Protein AF-A0A4Q6C0I8-F1 (afdb_monomer)

Sequence (272 aa):
MRGVLLCLALFFASPLFANSKSLFINGVYAATYGDISWDKGDWRGNNFSAVRLKAGIQLIRVDFVSLTLGYQKVGFYTGLHKWSGDNSINFDYRGPVLELHLFPDALFGFSFAGSTGTGYSFLKTESQFKYTPCTGCVADAERSELKVGEFSANITAKIAPGLQIVAGAGTRSVKGKPLYGVRNGLDYSFVPGDAQDWKDSETFEQKMEKIHMQKYLALFLVDMQQWFEYRRTGYPKLPKPEDYSVLNGLKNGGEMPARLYYPVYVQSSNPK

pLDDT: mean 77.03, std 15.02, range [32.31, 94.56]

Nearest PDB structures (foldseek):
  2wvp-assembly1_A  TM=2.836E-01  e=1.203E-02  Escherichia coli K-12
  6v81-assembly1_A  TM=3.990E-01  e=5.559E-01  Escherichia coli BW25113
  6eus-assembly2_F  TM=2.453E-01  e=1.151E-01  Acinetobacter baumannii
  6z8i-assembly1_B  TM=2.889E-01  e=7.228E-01  Bacteroides thetaiotaomicron VPI-5482
  2iwv-assembly2_B  TM=1.834E-01  e=4.713E-02  Escherichia coli K-12

Mean predicted aligned error: 14.5 Å

Secondary structure (DSSP, 8-state):
-EEEEEEEEEEE--GGG--S-B--SS---PPEEEEEEEEEEEETTEEEEEEEEEEEEEEEEETTEEEEEEEEEE--TT--EEEES-TTEEEEEEEEEEEEEESTTSSEEEEEEEEEEEEEEEE--GGG-S--PPTT-EEEEEEEEEEEEEEEEEEEEEEETTEEEEEEEEEEEEEEEEEEEEEETTEEEEEETTS----TTS-HHHHHHHHHHHHHHHTTTSTTHHHHHHHHH--S----TTT-TT-TT-TTTSPPP-SPPPPHHHHHH---

Solvent-accessible surface area (backbone atoms only — not comparable to full-atom values): 14894 Å² total; per-residue (Å²): 104,83,32,70,29,45,38,46,31,48,36,58,39,74,71,87,59,78,69,85,72,37,68,85,79,92,67,100,68,57,45,65,42,40,38,47,30,44,34,39,40,64,58,97,90,31,44,40,29,27,48,31,45,35,45,31,39,42,56,37,38,55,87,53,38,33,37,32,46,31,39,36,40,35,34,43,77,85,58,58,58,66,88,51,80,77,98,51,70,29,45,32,35,34,33,49,33,43,33,43,32,37,30,74,79,48,65,63,22,41,34,42,38,43,35,46,29,47,32,42,37,40,34,58,55,61,95,71,53,90,62,83,61,56,95,82,38,45,55,59,35,38,45,24,50,33,44,38,40,36,39,36,45,34,42,34,40,58,80,50,96,40,37,35,42,35,43,32,43,28,45,38,38,62,47,66,58,48,26,31,35,36,33,47,86,90,48,74,46,77,41,51,60,78,52,86,70,89,56,92,89,53,53,70,68,58,51,48,39,51,54,31,41,54,50,42,62,72,31,62,93,41,83,63,54,44,58,52,48,28,74,75,68,62,30,41,85,71,89,39,36,90,79,36,86,84,45,77,79,45,84,75,82,53,56,78,85,89,73,83,81,77,60,68,64,51,53,71,77,56,75,125

Foldseek 3Di:
DKKKKWKKKKWFFDLPQPDDWADDDPDPSWGKTWIWMWMWIDDPNWIKIKIKIKIWTWRGDDQFKTKIKIKMKIFDQPGIDTPDDDDFKGWIKMWIKIKMKGRPPDQKIKMKIKTKIKIKIKGQDQVPDPADDDDQKGFGMKIKIKIKIKMKMWMWGDDDNRIIIIIIMIIMDIDIWIWTFMDRPPDTDTHTSVLPDDDPPDDPVSNVQNVLVVVLVVCVVVPCVNVVSCLVPVHDVDDWCVNPVVRPPPPPVGDDDNDDDDPPVCCVVPVD

Radius of gyration: 28.55 Å; Cα contacts (8 Å, |Δi|>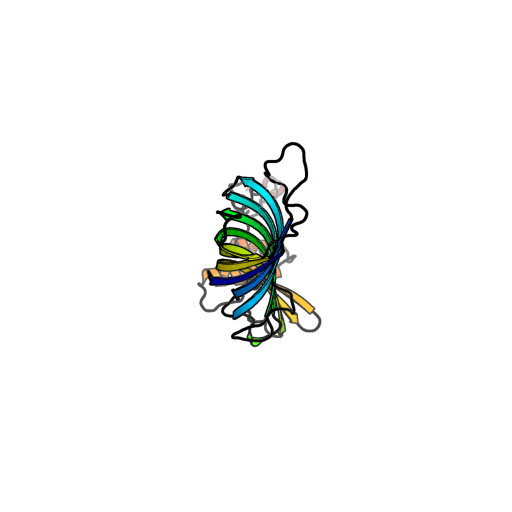4): 568; chains: 1; bounding box: 63×49×88 Å

Structure (mmCIF, N/CA/C/O backbone):
data_AF-A0A4Q6C0I8-F1
#
_entry.id   AF-A0A4Q6C0I8-F1
#
loop_
_atom_site.group_PDB
_atom_site.id
_atom_site.type_symbol
_atom_site.label_atom_id
_atom_site.label_alt_id
_atom_site.label_comp_id
_atom_site.label_asym_id
_atom_site.label_entity_id
_atom_site.label_seq_id
_atom_site.pdbx_PDB_ins_code
_atom_site.Cartn_x
_atom_site.Cartn_y
_atom_site.Cartn_z
_atom_site.occupancy
_atom_site.B_iso_or_equiv
_atom_site.auth_seq_id
_atom_site.auth_comp_id
_atom_site.auth_asym_id
_atom_site.auth_atom_id
_atom_site.pdbx_PDB_model_num
ATOM 1 N N . MET A 1 1 ? 8.471 -5.577 2.623 1.00 42.81 1 MET A N 1
ATOM 2 C CA . MET A 1 1 ? 9.659 -6.431 2.395 1.00 42.81 1 MET A CA 1
ATOM 3 C C . MET A 1 1 ? 10.467 -5.816 1.258 1.00 42.81 1 MET A C 1
ATOM 5 O O . MET A 1 1 ? 9.848 -5.268 0.354 1.00 42.81 1 MET A O 1
ATOM 9 N N . ARG A 1 2 ? 11.805 -5.807 1.344 1.00 43.94 2 ARG A N 1
ATOM 10 C CA . ARG A 1 2 ? 12.698 -5.349 0.263 1.00 43.94 2 ARG A CA 1
ATOM 11 C C . ARG A 1 2 ? 13.063 -6.572 -0.581 1.00 43.94 2 ARG A C 1
ATOM 13 O O . ARG A 1 2 ? 13.655 -7.496 -0.038 1.00 43.94 2 ARG A O 1
ATOM 20 N N . GLY A 1 3 ? 12.666 -6.593 -1.851 1.00 53.06 3 GLY A N 1
ATOM 21 C CA . GLY A 1 3 ? 12.989 -7.671 -2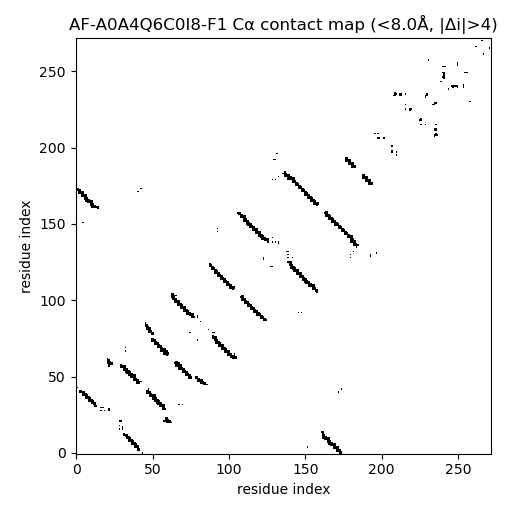.792 1.00 53.06 3 GLY A CA 1
ATOM 22 C C . GLY A 1 3 ? 13.969 -7.204 -3.867 1.00 53.06 3 GLY A C 1
ATOM 23 O O . GLY A 1 3 ? 13.968 -6.020 -4.221 1.00 53.06 3 GLY A O 1
ATOM 24 N N . VAL A 1 4 ? 14.791 -8.127 -4.371 1.00 50.03 4 VAL A N 1
ATOM 25 C CA . VAL A 1 4 ? 15.676 -7.892 -5.523 1.00 50.03 4 VAL A CA 1
ATOM 26 C C . VAL A 1 4 ? 14.845 -7.980 -6.800 1.00 50.03 4 VAL A C 1
ATOM 28 O O . VAL A 1 4 ? 14.128 -8.956 -7.013 1.00 50.03 4 VAL A O 1
ATOM 31 N N . LEU A 1 5 ? 14.933 -6.945 -7.628 1.00 51.50 5 LEU A N 1
ATOM 32 C CA . LEU A 1 5 ? 14.316 -6.874 -8.943 1.00 51.50 5 LEU A CA 1
ATOM 33 C C . LEU A 1 5 ? 15.363 -7.217 -10.002 1.00 51.50 5 LEU A C 1
ATOM 35 O O . LEU A 1 5 ? 16.429 -6.606 -9.996 1.00 51.50 5 LEU A O 1
ATOM 39 N N . LEU A 1 6 ? 15.048 -8.128 -10.920 1.00 55.16 6 LEU A N 1
ATOM 40 C CA . LEU A 1 6 ? 15.829 -8.334 -12.143 1.00 55.16 6 LEU A CA 1
ATOM 41 C C . LEU A 1 6 ? 14.999 -7.839 -13.331 1.00 55.16 6 LEU A C 1
ATOM 43 O O . LEU A 1 6 ? 13.833 -8.224 -13.435 1.00 55.16 6 LEU A O 1
ATOM 47 N N . CYS A 1 7 ? 15.574 -6.997 -14.187 1.00 50.22 7 CYS A N 1
ATOM 48 C CA . CYS A 1 7 ? 14.902 -6.387 -15.335 1.00 50.22 7 CYS A CA 1
ATOM 49 C C . CYS A 1 7 ? 15.690 -6.664 -16.622 1.00 50.22 7 CYS A C 1
ATOM 51 O O . CYS A 1 7 ? 16.906 -6.459 -16.665 1.00 50.22 7 CYS A O 1
ATOM 53 N N . LEU A 1 8 ? 14.986 -7.110 -17.663 1.00 58.38 8 LEU A N 1
ATOM 54 C CA . LEU A 1 8 ? 15.481 -7.176 -19.037 1.00 58.38 8 LEU A CA 1
ATOM 55 C C . LEU A 1 8 ? 14.515 -6.390 -19.932 1.00 58.38 8 LEU A C 1
ATOM 57 O O . LEU A 1 8 ? 13.327 -6.704 -19.967 1.00 58.38 8 LEU A O 1
ATOM 61 N N . ALA A 1 9 ? 15.001 -5.378 -20.649 1.00 59.97 9 ALA A N 1
ATOM 62 C CA . ALA A 1 9 ? 14.178 -4.477 -21.450 1.00 59.97 9 ALA A CA 1
ATOM 63 C C . ALA A 1 9 ? 14.678 -4.314 -22.885 1.00 59.97 9 ALA A C 1
ATOM 65 O O . ALA A 1 9 ? 15.880 -4.345 -23.158 1.00 59.97 9 ALA A O 1
ATOM 66 N N . LEU A 1 10 ? 13.726 -4.075 -23.786 1.00 52.53 10 LEU A N 1
ATOM 67 C CA . LEU A 1 10 ? 13.957 -3.646 -25.159 1.00 52.53 10 LEU A CA 1
ATOM 68 C C . LEU A 1 10 ? 13.509 -2.190 -25.307 1.00 52.53 10 LEU A C 1
ATOM 70 O O . LEU A 1 10 ? 12.374 -1.840 -24.973 1.00 52.53 10 LEU A O 1
ATOM 74 N N . PHE A 1 11 ? 14.408 -1.356 -25.826 1.00 51.31 11 PHE A N 1
ATOM 75 C CA . PHE A 1 11 ? 14.159 0.056 -26.095 1.00 51.31 11 PHE A CA 1
ATOM 76 C C . PHE A 1 11 ? 13.961 0.310 -27.579 1.00 51.31 11 PHE A C 1
ATOM 78 O O . PHE A 1 11 ? 14.792 -0.084 -28.402 1.00 51.31 11 PHE A O 1
ATOM 85 N N . PHE A 1 12 ? 12.908 1.065 -27.885 1.00 48.72 12 PHE A N 1
ATOM 86 C CA . PHE A 1 12 ? 12.669 1.626 -29.205 1.00 48.72 12 PHE A CA 1
ATOM 87 C C . PHE A 1 12 ? 12.755 3.146 -29.097 1.00 48.72 12 PHE A C 1
ATOM 89 O O . PHE A 1 12 ? 11.859 3.793 -28.560 1.00 48.72 12 PHE A O 1
ATOM 96 N N . ALA A 1 13 ? 13.837 3.725 -29.609 1.00 47.91 13 ALA A N 1
ATOM 97 C CA . ALA A 1 13 ? 13.915 5.164 -29.821 1.00 47.91 13 ALA A CA 1
ATOM 98 C C . ALA A 1 13 ? 13.644 5.422 -31.303 1.00 47.91 13 ALA A C 1
ATOM 100 O O . ALA A 1 13 ? 14.382 4.922 -32.150 1.00 47.91 13 ALA A O 1
ATOM 101 N N . SER A 1 14 ? 12.602 6.186 -31.642 1.00 38.62 14 SER A N 1
ATOM 102 C CA . SER A 1 14 ? 12.393 6.611 -33.028 1.00 38.62 14 SER A CA 1
ATOM 103 C C . SER A 1 14 ? 13.575 7.496 -33.451 1.00 38.62 14 SER A C 1
ATOM 105 O O . SER A 1 14 ? 13.727 8.586 -32.893 1.00 38.62 14 SER A O 1
ATOM 107 N N . PRO A 1 15 ? 14.409 7.084 -34.424 1.00 40.28 15 PRO A N 1
ATOM 108 C CA . PRO A 1 15 ? 15.603 7.841 -34.801 1.00 40.28 15 PRO A CA 1
ATOM 109 C C . PRO A 1 15 ? 15.281 9.166 -35.515 1.00 40.28 15 PRO A C 1
ATOM 111 O O . PRO A 1 15 ? 16.182 9.963 -35.743 1.00 40.28 15 PRO A O 1
ATOM 114 N N . LEU A 1 16 ? 14.010 9.434 -35.847 1.00 35.44 16 LEU A N 1
ATOM 115 C CA . LEU A 1 16 ? 13.613 10.587 -36.661 1.00 35.44 16 LEU A CA 1
ATOM 116 C C . LEU A 1 16 ? 13.703 11.959 -35.966 1.00 35.44 16 LEU A C 1
ATOM 118 O O . LEU A 1 16 ? 13.652 12.967 -36.663 1.00 35.44 16 LEU A O 1
ATOM 122 N N . PHE A 1 17 ? 13.841 12.033 -34.637 1.00 39.75 17 PHE A N 1
ATOM 123 C CA . PHE A 1 17 ? 13.778 13.316 -33.907 1.00 39.75 17 PHE A CA 1
ATOM 124 C C . PHE A 1 17 ? 14.923 13.548 -32.912 1.00 39.75 17 PHE A C 1
ATOM 126 O O . PHE A 1 17 ? 14.845 14.439 -32.069 1.00 39.75 17 PHE A O 1
ATOM 133 N N . ALA A 1 18 ? 16.013 12.785 -33.014 1.00 41.00 18 ALA A N 1
ATOM 134 C CA . ALA A 1 18 ? 17.218 13.001 -32.216 1.00 41.00 18 ALA A CA 1
ATOM 135 C C . ALA A 1 18 ? 18.087 14.113 -32.832 1.00 41.00 18 ALA A C 1
ATOM 137 O O . ALA A 1 18 ? 19.200 13.856 -33.283 1.00 41.00 18 ALA A O 1
ATOM 138 N N . ASN A 1 19 ? 17.575 15.348 -32.879 1.00 37.66 19 ASN A N 1
ATOM 139 C CA . ASN A 1 19 ? 18.426 16.510 -33.122 1.00 37.66 19 ASN A CA 1
ATOM 140 C C . ASN A 1 19 ? 18.927 17.077 -31.789 1.00 37.66 19 ASN A C 1
ATOM 142 O O . ASN A 1 19 ? 18.228 17.116 -30.780 1.00 37.66 19 ASN A O 1
ATOM 146 N N . SER A 1 20 ? 20.209 17.403 -31.798 1.00 43.22 20 SER A N 1
ATOM 147 C CA . SER A 1 20 ? 21.111 17.524 -30.661 1.00 43.22 20 SER A CA 1
ATOM 148 C C . SER A 1 20 ? 20.785 18.658 -29.680 1.00 43.22 20 SER A C 1
ATOM 150 O O . SER A 1 20 ? 20.523 19.779 -30.105 1.00 43.22 20 SER A O 1
ATOM 152 N N . LYS A 1 21 ? 21.009 18.365 -28.385 1.00 44.81 21 LYS A N 1
ATOM 153 C CA . LYS A 1 21 ? 21.028 19.252 -27.197 1.00 44.81 21 LYS A CA 1
ATOM 154 C C . LYS A 1 21 ? 19.643 19.606 -26.635 1.00 44.81 21 LYS A C 1
ATOM 156 O O . LYS A 1 21 ? 18.975 20.498 -27.141 1.00 44.81 21 LYS A O 1
ATOM 161 N N . SER A 1 22 ? 19.231 18.953 -25.539 1.00 44.22 22 SER A N 1
ATOM 162 C CA . SER A 1 22 ? 18.038 19.375 -24.782 1.00 44.22 22 SER A CA 1
ATOM 163 C C . SER A 1 22 ? 18.447 20.116 -23.507 1.00 44.22 22 SER A C 1
ATOM 165 O O . SER A 1 22 ? 19.032 19.558 -22.578 1.00 44.22 22 SER A O 1
ATOM 167 N N . LEU A 1 23 ? 18.134 21.408 -23.504 1.00 51.22 23 LEU A N 1
ATOM 168 C CA . LEU A 1 23 ? 18.147 22.323 -22.369 1.00 51.22 23 LEU A CA 1
ATOM 169 C C . LEU A 1 23 ? 17.095 23.376 -22.744 1.00 51.22 23 LEU A C 1
ATOM 171 O O . LEU A 1 23 ? 17.374 24.276 -23.530 1.00 51.22 23 LEU A O 1
ATOM 175 N N . PHE A 1 24 ? 15.832 23.165 -22.372 1.00 45.88 24 PHE A N 1
ATOM 176 C CA . PHE A 1 24 ? 14.737 23.958 -22.937 1.00 45.88 24 PHE A CA 1
ATOM 177 C C . PHE A 1 24 ? 14.883 25.450 -22.616 1.00 45.88 24 PHE A C 1
ATOM 179 O O . PHE A 1 24 ? 14.748 25.835 -21.462 1.00 45.88 24 PHE A O 1
ATOM 186 N N . ILE A 1 25 ? 15.062 26.265 -23.659 1.00 39.97 25 ILE A N 1
ATOM 187 C CA . ILE A 1 25 ? 14.332 27.513 -23.925 1.00 39.97 25 ILE A CA 1
ATOM 188 C C . ILE A 1 25 ? 14.304 27.675 -25.459 1.00 39.97 25 ILE A C 1
ATOM 190 O O . ILE A 1 25 ? 15.345 27.727 -26.105 1.00 39.97 25 ILE A O 1
ATOM 194 N N . ASN A 1 26 ? 13.085 27.712 -26.016 1.00 32.31 26 ASN A N 1
ATOM 195 C CA . ASN A 1 26 ? 12.712 27.845 -27.440 1.00 32.31 26 ASN A CA 1
ATOM 196 C C . ASN A 1 26 ? 12.826 26.606 -28.354 1.00 32.31 26 ASN A C 1
ATOM 198 O O . ASN A 1 26 ? 13.399 26.669 -29.438 1.00 32.31 26 ASN A O 1
ATOM 202 N N . GLY A 1 27 ? 12.164 25.505 -27.986 1.00 35.88 27 GLY A N 1
ATOM 203 C CA . GLY A 1 27 ? 11.791 24.465 -28.954 1.00 35.88 27 GLY A CA 1
ATOM 204 C C . GLY A 1 27 ? 11.382 23.155 -28.295 1.00 35.88 27 GLY A C 1
ATOM 205 O O . GLY A 1 27 ? 12.201 22.516 -27.647 1.00 35.88 27 GLY A O 1
ATOM 206 N N . VAL A 1 28 ? 10.121 22.749 -28.464 1.00 42.44 28 VAL A N 1
ATOM 207 C CA . VAL A 1 28 ? 9.533 21.489 -27.965 1.00 42.44 28 VAL A CA 1
ATOM 208 C C . VAL A 1 28 ? 10.039 20.304 -28.809 1.00 42.44 28 VAL A C 1
ATOM 210 O O . VAL A 1 28 ? 9.276 19.656 -29.512 1.00 42.44 28 VAL A O 1
ATOM 213 N N . TYR A 1 29 ? 11.345 20.034 -28.779 1.00 44.19 29 TYR A N 1
ATOM 214 C CA . TYR A 1 29 ? 11.956 18.834 -29.367 1.00 44.19 29 TYR A CA 1
ATOM 215 C C . TYR A 1 29 ? 12.431 17.919 -28.244 1.00 44.19 29 TYR A C 1
ATOM 217 O O . TYR A 1 29 ? 13.620 17.728 -28.001 1.00 44.19 29 TYR A O 1
ATOM 225 N N . ALA A 1 30 ? 11.468 17.410 -27.487 1.00 50.59 30 ALA A N 1
ATOM 226 C CA . ALA A 1 30 ? 11.734 16.480 -26.412 1.00 50.59 30 ALA A CA 1
ATOM 227 C C . ALA A 1 30 ? 11.821 15.066 -27.002 1.00 50.59 30 ALA A C 1
ATOM 229 O O . ALA A 1 30 ? 10.851 14.590 -27.592 1.00 50.59 30 ALA A O 1
ATOM 230 N N . ALA A 1 31 ? 12.974 14.401 -26.883 1.00 59.19 31 ALA A N 1
ATOM 231 C CA . ALA A 1 31 ? 13.102 13.018 -27.332 1.00 59.19 31 ALA A CA 1
ATOM 232 C C . ALA A 1 31 ? 12.116 12.145 -26.539 1.00 59.19 31 ALA A C 1
ATOM 234 O O . ALA A 1 31 ? 12.111 12.166 -25.302 1.00 59.19 31 ALA A O 1
ATOM 235 N N . THR A 1 32 ? 11.257 11.417 -27.253 1.00 60.97 32 THR A N 1
ATOM 236 C CA . THR A 1 32 ? 10.354 10.442 -26.648 1.00 60.97 32 THR A CA 1
ATOM 237 C C . THR A 1 32 ? 11.156 9.215 -26.245 1.00 60.97 32 THR A C 1
ATOM 239 O O . THR A 1 32 ? 12.013 8.721 -26.978 1.00 60.97 32 THR A O 1
ATOM 242 N N . TYR A 1 33 ? 10.891 8.740 -25.041 1.00 68.75 33 TYR A N 1
ATOM 243 C CA . TYR A 1 33 ? 11.567 7.606 -24.444 1.00 68.75 33 TYR A CA 1
ATOM 244 C C . TYR A 1 33 ? 10.526 6.539 -24.139 1.00 68.75 33 TYR A C 1
ATOM 246 O O . TYR A 1 33 ? 9.508 6.841 -23.517 1.00 68.75 33 TYR A O 1
ATOM 254 N N . GLY A 1 34 ? 10.757 5.310 -24.592 1.00 72.00 34 GLY A N 1
ATOM 255 C CA . GLY A 1 34 ? 9.861 4.201 -24.311 1.00 72.00 34 GLY A CA 1
ATOM 256 C C . GLY A 1 34 ? 10.584 2.866 -24.239 1.00 72.00 34 GLY A C 1
ATOM 257 O O . GLY A 1 34 ? 11.382 2.534 -25.119 1.00 72.00 34 GLY A O 1
ATOM 258 N N . ASP A 1 35 ? 10.262 2.097 -23.204 1.00 74.44 35 ASP A N 1
ATOM 259 C CA . ASP A 1 35 ? 10.674 0.707 -23.052 1.00 74.44 35 ASP A CA 1
ATOM 260 C C . ASP A 1 35 ? 9.516 -0.218 -22.760 1.00 74.44 35 ASP A C 1
ATOM 262 O O . ASP A 1 35 ? 8.535 0.115 -22.085 1.00 74.44 35 ASP A O 1
ATOM 266 N N . ILE A 1 36 ? 9.726 -1.434 -23.246 1.00 81.06 36 ILE A N 1
ATOM 267 C CA . ILE A 1 36 ? 9.026 -2.620 -22.804 1.00 81.06 36 ILE A CA 1
ATOM 268 C C . ILE A 1 36 ? 10.053 -3.453 -22.049 1.00 81.06 36 ILE A C 1
ATOM 270 O O . ILE A 1 36 ? 11.044 -3.899 -22.633 1.00 81.06 36 ILE A O 1
ATOM 274 N N . SER A 1 37 ? 9.828 -3.656 -20.754 1.00 76.06 37 SER A N 1
ATOM 275 C CA . SER A 1 37 ? 10.677 -4.506 -19.927 1.00 76.06 37 SER A CA 1
ATOM 276 C C . SER A 1 37 ? 9.921 -5.673 -19.332 1.00 76.06 37 SER A C 1
ATOM 278 O O . SER A 1 37 ? 8.703 -5.641 -19.136 1.00 76.06 37 SER A O 1
ATOM 280 N N . TRP A 1 38 ? 10.668 -6.731 -19.062 1.00 78.50 38 TRP A N 1
ATOM 281 C CA . TRP A 1 38 ? 10.210 -7.858 -18.289 1.00 78.50 38 TRP A CA 1
ATOM 282 C C . TRP A 1 38 ? 10.962 -7.896 -16.972 1.00 78.50 38 TRP A C 1
ATOM 284 O O . TRP A 1 38 ? 12.189 -8.015 -16.935 1.00 78.50 38 TRP A O 1
ATOM 294 N N . ASP A 1 39 ? 10.200 -7.811 -15.890 1.00 72.38 39 ASP A N 1
ATOM 295 C CA . ASP A 1 39 ? 10.748 -7.714 -14.551 1.00 72.38 39 ASP A CA 1
ATOM 296 C C . ASP A 1 39 ? 10.320 -8.901 -13.708 1.00 72.38 39 ASP A C 1
ATOM 298 O O . ASP A 1 39 ? 9.150 -9.284 -13.724 1.00 72.38 39 ASP A O 1
ATOM 302 N N . LYS A 1 40 ? 11.230 -9.417 -12.884 1.00 71.94 40 LYS A N 1
ATOM 303 C CA . LYS A 1 40 ? 10.924 -10.379 -11.820 1.00 71.94 40 LYS A CA 1
ATOM 304 C C . LYS A 1 40 ? 10.953 -9.680 -10.461 1.00 71.94 40 LYS A C 1
ATOM 306 O O . LYS A 1 40 ? 11.909 -8.970 -10.163 1.00 71.94 40 LYS A O 1
ATOM 311 N N . GLY A 1 41 ? 9.931 -9.886 -9.630 1.00 64.88 41 GLY A N 1
ATOM 312 C CA . GLY A 1 41 ? 9.863 -9.355 -8.264 1.00 64.88 41 GLY A CA 1
ATOM 313 C C . GLY A 1 41 ? 9.105 -10.270 -7.299 1.00 64.88 41 GLY A C 1
ATOM 314 O O . GLY A 1 41 ? 8.465 -11.226 -7.726 1.00 64.88 41 GLY A O 1
ATOM 315 N N . ASP A 1 42 ? 9.175 -9.970 -5.999 1.00 67.06 42 ASP A N 1
ATOM 316 C CA . ASP A 1 42 ? 8.441 -10.685 -4.940 1.00 67.06 42 ASP A CA 1
ATOM 317 C C . ASP A 1 42 ? 7.330 -9.809 -4.350 1.00 67.06 42 ASP A C 1
ATOM 319 O O . ASP A 1 42 ? 7.534 -8.622 -4.063 1.00 67.06 42 ASP A O 1
ATOM 323 N N . TRP A 1 43 ? 6.147 -10.396 -4.161 1.00 68.31 43 TRP A N 1
ATOM 324 C CA . TRP A 1 43 ? 5.093 -9.837 -3.323 1.00 68.31 43 TRP A CA 1
ATOM 325 C C . TRP A 1 43 ? 4.506 -10.921 -2.420 1.00 68.31 43 TRP A C 1
ATOM 327 O O . TRP A 1 43 ? 3.906 -11.889 -2.888 1.00 68.31 43 TRP A O 1
ATOM 337 N N . ARG A 1 44 ? 4.643 -10.724 -1.102 1.00 64.38 44 ARG A N 1
ATOM 338 C CA . ARG A 1 44 ? 4.130 -11.626 -0.055 1.00 64.38 44 ARG A CA 1
ATOM 339 C C . ARG A 1 44 ? 4.611 -13.080 -0.209 1.00 64.38 44 ARG A C 1
ATOM 341 O O . ARG A 1 44 ? 3.844 -13.996 0.072 1.00 64.38 44 ARG A O 1
ATOM 348 N N . GLY A 1 45 ? 5.859 -13.288 -0.632 1.00 61.66 45 GLY A N 1
ATOM 349 C CA . GLY A 1 45 ? 6.431 -14.626 -0.826 1.00 61.66 45 GLY A CA 1
ATOM 350 C C . GLY A 1 45 ? 6.037 -15.278 -2.152 1.00 61.66 45 GLY A C 1
ATOM 351 O O . GLY A 1 45 ? 6.305 -16.459 -2.358 1.00 61.66 45 GLY A O 1
ATOM 352 N N . ASN A 1 46 ? 5.392 -14.527 -3.051 1.00 62.84 46 ASN A N 1
ATOM 353 C CA . ASN A 1 46 ? 5.133 -14.960 -4.417 1.00 62.84 46 ASN A CA 1
ATOM 354 C C . ASN A 1 46 ? 6.099 -14.259 -5.367 1.00 62.84 46 ASN A C 1
ATOM 356 O O . ASN A 1 46 ? 6.093 -13.030 -5.467 1.00 62.84 46 ASN A O 1
ATOM 360 N N . ASN A 1 47 ? 6.857 -15.051 -6.123 1.00 66.88 47 ASN A N 1
ATOM 361 C CA . ASN A 1 47 ? 7.686 -14.561 -7.214 1.00 66.88 47 ASN A CA 1
ATOM 362 C C . ASN A 1 47 ? 6.821 -14.337 -8.455 1.00 66.88 47 ASN A C 1
ATOM 364 O O . ASN A 1 47 ? 6.251 -15.280 -9.008 1.00 66.88 47 ASN A O 1
ATOM 368 N N . PHE A 1 48 ? 6.747 -13.098 -8.920 1.00 67.75 48 PHE A N 1
ATOM 369 C CA . PHE A 1 48 ? 5.976 -12.720 -10.092 1.00 67.75 48 PHE A CA 1
ATOM 370 C C . PHE A 1 48 ? 6.875 -12.131 -11.170 1.00 67.75 48 PHE A C 1
ATOM 372 O O . PHE A 1 48 ? 7.825 -11.404 -10.871 1.00 67.75 48 PHE A O 1
ATOM 379 N N . SER A 1 49 ? 6.550 -12.424 -12.427 1.00 72.38 49 SER A N 1
ATOM 380 C CA . SER A 1 49 ? 7.123 -11.712 -13.558 1.00 72.38 49 SER A CA 1
ATOM 381 C C . SER A 1 49 ? 6.074 -10.838 -14.222 1.00 72.38 49 SER A C 1
ATOM 383 O O . SER A 1 49 ? 4.985 -11.305 -14.542 1.00 72.38 49 SER A O 1
ATOM 385 N N . ALA A 1 50 ? 6.393 -9.563 -14.401 1.00 75.12 50 ALA A N 1
ATOM 386 C CA . ALA A 1 50 ? 5.485 -8.558 -14.927 1.00 75.12 50 ALA A CA 1
ATOM 387 C C . ALA A 1 50 ? 6.091 -7.897 -16.159 1.00 75.12 50 ALA A C 1
ATOM 389 O O . ALA A 1 50 ? 7.285 -7.600 -16.189 1.00 75.12 50 ALA A O 1
ATOM 390 N N . VAL A 1 51 ? 5.248 -7.628 -17.151 1.00 80.56 51 VAL A N 1
ATOM 391 C CA . VAL A 1 51 ? 5.599 -6.699 -18.223 1.00 80.56 51 VAL A CA 1
ATOM 392 C C . VAL A 1 51 ? 5.461 -5.280 -17.682 1.00 80.56 51 VAL A C 1
ATOM 394 O O . VAL A 1 51 ? 4.446 -4.931 -17.069 1.00 80.56 51 VAL A O 1
ATOM 397 N N . ARG A 1 52 ? 6.487 -4.471 -17.905 1.00 80.56 52 ARG A N 1
ATOM 398 C CA . ARG A 1 52 ? 6.513 -3.039 -17.646 1.00 80.56 52 ARG A CA 1
ATOM 399 C C . ARG A 1 52 ? 6.512 -2.319 -18.979 1.00 80.56 52 ARG A C 1
ATOM 401 O O . ARG A 1 52 ? 7.286 -2.634 -19.875 1.00 80.56 52 ARG A O 1
ATOM 408 N N . LEU A 1 53 ? 5.639 -1.331 -19.069 1.00 84.44 53 LEU A N 1
ATOM 409 C CA . LEU A 1 53 ? 5.654 -0.338 -20.124 1.00 84.44 53 LEU A CA 1
ATOM 410 C C . LEU A 1 53 ? 6.026 0.987 -19.493 1.00 84.44 53 LEU A C 1
ATOM 412 O O . LEU A 1 53 ? 5.428 1.397 -18.493 1.00 84.44 53 LEU A O 1
ATOM 416 N N . LYS A 1 54 ? 6.988 1.671 -20.087 1.00 83.44 54 LYS A N 1
ATOM 417 C CA . LYS A 1 54 ? 7.361 3.013 -19.678 1.00 83.44 54 LYS A CA 1
ATOM 418 C C . LYS A 1 54 ? 7.343 3.912 -20.897 1.00 83.44 54 LYS A C 1
ATOM 420 O O . LYS A 1 54 ? 7.744 3.514 -21.984 1.00 83.44 54 LYS A O 1
ATOM 425 N N . ALA A 1 55 ? 6.838 5.117 -20.693 1.00 83.62 55 ALA A N 1
ATOM 426 C CA . ALA A 1 55 ? 6.858 6.182 -21.672 1.00 83.62 55 ALA A CA 1
ATOM 427 C C . ALA A 1 55 ? 7.278 7.468 -20.967 1.00 83.62 55 ALA A C 1
ATOM 429 O O . ALA A 1 55 ? 6.842 7.748 -19.852 1.00 83.62 55 ALA A O 1
ATOM 430 N N . GLY A 1 56 ? 8.127 8.262 -21.593 1.00 78.81 56 GLY A N 1
ATOM 431 C CA . GLY A 1 56 ? 8.648 9.466 -20.982 1.00 78.81 56 GLY A CA 1
ATOM 432 C C . GLY A 1 56 ? 9.204 10.445 -21.985 1.00 78.81 56 GLY A C 1
ATOM 433 O O . GLY A 1 56 ? 9.244 10.208 -23.193 1.00 78.81 56 GLY A O 1
ATOM 434 N N . ILE A 1 57 ? 9.615 11.572 -21.434 1.00 78.19 57 ILE A N 1
ATOM 435 C CA . ILE A 1 57 ? 10.171 12.688 -22.160 1.00 78.19 57 ILE A CA 1
ATOM 436 C C . ILE A 1 57 ? 11.544 12.986 -21.575 1.00 78.19 57 ILE A C 1
ATOM 438 O O . ILE A 1 57 ? 11.720 13.122 -20.359 1.00 78.19 57 ILE A O 1
ATOM 442 N N . GLN A 1 58 ? 12.528 13.104 -22.454 1.00 75.75 58 GLN A N 1
ATOM 443 C CA . GLN A 1 58 ? 13.858 13.519 -22.061 1.00 75.75 58 GLN A CA 1
ATOM 444 C C . GLN A 1 58 ? 13.888 15.029 -21.782 1.00 75.75 58 GLN A C 1
ATOM 446 O O . GLN A 1 58 ? 13.595 15.839 -22.662 1.00 75.75 58 GLN A O 1
ATOM 451 N N . LEU A 1 59 ? 14.233 15.403 -20.548 1.00 73.88 59 LEU A N 1
ATOM 452 C CA . LEU A 1 59 ? 14.253 16.796 -20.097 1.00 73.88 59 LEU A CA 1
ATOM 453 C C . LEU A 1 59 ? 15.591 17.466 -20.404 1.00 73.88 59 LEU A C 1
ATOM 455 O O . LEU A 1 59 ? 15.629 18.567 -20.955 1.00 73.88 59 LEU A O 1
ATOM 459 N N . ILE A 1 60 ? 16.687 16.793 -20.047 1.00 76.38 60 ILE A N 1
ATOM 460 C CA . ILE A 1 60 ? 18.051 17.312 -20.180 1.00 76.38 60 ILE A CA 1
ATOM 461 C C . ILE A 1 60 ? 18.894 16.293 -20.946 1.00 76.38 60 ILE A C 1
ATOM 463 O O . ILE A 1 60 ? 18.866 15.095 -20.646 1.00 76.38 60 ILE A O 1
ATOM 467 N N . ARG A 1 61 ? 19.675 16.766 -21.917 1.00 73.81 61 ARG A N 1
ATOM 468 C CA . ARG A 1 61 ? 20.714 15.991 -22.599 1.00 73.81 61 ARG A CA 1
ATOM 469 C C . ARG A 1 61 ? 21.948 16.859 -22.779 1.00 73.81 61 ARG A C 1
ATOM 471 O O . ARG A 1 61 ? 21.926 17.797 -23.574 1.00 73.81 61 ARG A O 1
ATOM 478 N N . VAL A 1 62 ? 23.016 16.507 -22.076 1.00 75.38 62 VAL A N 1
ATOM 479 C CA . VAL A 1 62 ? 24.324 17.152 -22.183 1.00 75.38 62 VAL A CA 1
ATOM 480 C C . VAL A 1 62 ? 25.354 16.056 -22.395 1.00 75.38 62 VAL A C 1
ATOM 482 O O . VAL A 1 62 ? 25.736 15.396 -21.437 1.00 75.38 62 VAL A O 1
ATOM 485 N N . ASP A 1 63 ? 25.764 15.859 -23.646 1.00 75.81 63 ASP A N 1
ATOM 486 C CA . ASP A 1 63 ? 26.820 14.945 -24.099 1.00 75.81 63 ASP A CA 1
ATOM 487 C C . ASP A 1 63 ? 26.807 13.557 -23.421 1.00 75.81 63 ASP A C 1
ATOM 489 O O . ASP A 1 63 ? 26.193 12.609 -23.909 1.00 75.81 63 ASP A O 1
ATOM 493 N N . PHE A 1 64 ? 27.472 13.428 -22.272 1.00 78.31 64 PHE A N 1
ATOM 494 C CA . PHE A 1 64 ? 27.625 12.186 -21.518 1.00 78.31 64 PHE A CA 1
ATOM 495 C C . PHE A 1 64 ? 26.542 11.947 -20.450 1.00 78.31 64 PHE A C 1
ATOM 497 O O . PHE A 1 64 ? 26.574 10.912 -19.793 1.00 78.31 64 PHE A O 1
ATOM 504 N N . VAL A 1 65 ? 25.587 12.855 -20.244 1.00 82.50 65 VAL A N 1
ATOM 505 C CA . VAL A 1 65 ? 24.512 12.729 -19.246 1.00 82.50 65 VAL A CA 1
ATOM 506 C C . VAL A 1 65 ? 23.166 13.097 -19.850 1.00 82.50 65 VAL A C 1
ATOM 508 O O . VAL A 1 65 ? 23.024 14.070 -20.594 1.00 82.50 65 VAL A O 1
ATOM 511 N N . SER A 1 66 ? 22.133 12.364 -19.450 1.00 81.75 66 SER A N 1
ATOM 512 C CA . SER A 1 66 ? 20.759 12.778 -19.677 1.00 81.75 66 SER A CA 1
ATOM 513 C C . SER A 1 66 ? 19.811 12.471 -18.538 1.00 81.75 66 SER A C 1
ATOM 515 O O . SER A 1 66 ? 19.957 11.459 -17.862 1.00 81.75 66 SER A O 1
ATOM 517 N N . LEU A 1 67 ? 18.793 13.315 -18.399 1.00 85.88 67 LEU A N 1
ATOM 518 C CA . LEU A 1 67 ? 17.709 13.159 -17.443 1.00 85.88 67 LEU A CA 1
ATOM 519 C C . LEU A 1 67 ? 16.380 12.979 -18.177 1.00 85.88 67 LEU A C 1
ATOM 521 O O . LEU A 1 67 ? 16.012 13.804 -19.017 1.00 85.88 67 LEU A O 1
ATOM 525 N N . THR A 1 68 ? 15.645 11.942 -17.800 1.00 83.81 68 THR A N 1
ATOM 526 C CA . THR A 1 68 ? 14.348 11.581 -18.367 1.00 83.81 68 THR A CA 1
ATOM 527 C C . THR A 1 68 ? 13.297 11.569 -17.271 1.00 83.81 68 THR A C 1
ATOM 529 O O . THR A 1 68 ? 13.486 10.947 -16.227 1.00 83.81 68 THR A O 1
ATOM 532 N N . LEU A 1 69 ? 12.169 12.228 -17.520 1.00 88.38 69 LEU A N 1
ATOM 533 C CA . LEU A 1 69 ? 10.981 12.121 -16.683 1.00 88.38 69 LEU A CA 1
ATOM 534 C C . LEU A 1 69 ? 9.920 11.358 -17.464 1.00 88.38 69 LEU A C 1
ATOM 536 O O . LEU A 1 69 ? 9.616 11.687 -18.609 1.00 88.38 69 LEU A O 1
ATOM 540 N N . GLY A 1 70 ? 9.340 10.341 -16.850 1.00 86.75 70 GLY A N 1
ATOM 541 C CA . GLY A 1 70 ? 8.350 9.509 -17.503 1.00 86.75 70 GLY A CA 1
ATOM 542 C C . GLY A 1 70 ? 7.263 9.025 -16.573 1.00 86.75 70 GLY A C 1
ATOM 543 O O . GLY A 1 70 ? 7.186 9.366 -15.393 1.00 86.75 70 GLY A O 1
ATOM 544 N N . TYR A 1 71 ? 6.422 8.187 -17.148 1.00 88.94 71 TYR A N 1
ATOM 545 C CA . TYR A 1 71 ? 5.377 7.451 -16.485 1.00 88.94 71 TYR A CA 1
ATOM 546 C C . TYR A 1 71 ? 5.511 5.980 -16.860 1.00 88.94 71 TYR A C 1
ATOM 548 O O . TYR A 1 71 ? 5.756 5.631 -18.015 1.00 88.94 71 TYR A O 1
ATOM 556 N N . GLN A 1 72 ? 5.345 5.109 -15.878 1.00 87.62 72 GLN A N 1
ATOM 557 C CA . GLN A 1 72 ? 5.420 3.672 -16.076 1.00 87.62 72 GLN A CA 1
ATOM 558 C C . GLN A 1 72 ? 4.166 2.984 -15.566 1.00 87.62 72 GLN A C 1
ATOM 560 O O . GLN A 1 72 ? 3.532 3.421 -14.602 1.00 87.62 72 GLN A O 1
ATOM 565 N N . LYS A 1 73 ? 3.850 1.862 -16.200 1.00 86.19 73 LYS A N 1
ATOM 566 C CA . LYS A 1 73 ? 2.845 0.900 -15.775 1.00 86.19 73 LYS A CA 1
ATOM 567 C C . LYS A 1 73 ? 3.489 -0.476 -15.732 1.00 86.19 73 LYS A C 1
ATOM 569 O O . LYS A 1 73 ? 4.178 -0.865 -16.670 1.00 86.19 73 LYS A O 1
ATOM 574 N N . VAL A 1 74 ? 3.262 -1.204 -14.650 1.00 81.31 74 VAL A N 1
ATOM 575 C CA . VAL A 1 74 ? 3.865 -2.510 -14.401 1.00 81.31 74 VAL A CA 1
ATOM 576 C C . VAL A 1 74 ? 2.787 -3.489 -13.998 1.00 81.31 74 VAL A C 1
ATOM 578 O O . VAL A 1 74 ? 2.061 -3.257 -13.034 1.00 81.31 74 VAL A O 1
ATOM 581 N N . GLY A 1 75 ? 2.742 -4.613 -14.705 1.00 72.06 75 GLY A N 1
ATOM 582 C CA . GLY A 1 75 ? 1.744 -5.644 -14.483 1.00 72.06 75 GLY A CA 1
ATOM 583 C C . GLY A 1 75 ? 0.424 -5.333 -15.186 1.00 72.06 75 GLY A C 1
ATOM 584 O O . GLY A 1 75 ? -0.041 -4.196 -15.270 1.00 72.06 75 GLY A O 1
ATOM 585 N N . PHE A 1 76 ? -0.182 -6.393 -15.704 1.00 61.47 76 PHE A N 1
ATOM 586 C CA . PHE A 1 76 ? -1.533 -6.403 -16.248 1.00 61.47 76 PHE A CA 1
ATOM 587 C C . PHE A 1 76 ? -2.264 -7.545 -15.558 1.00 61.47 76 PHE A C 1
ATOM 589 O O . PHE A 1 76 ? -1.665 -8.602 -15.379 1.00 61.47 76 PHE A O 1
ATOM 596 N N . TYR A 1 77 ? -3.539 -7.362 -15.200 1.00 53.75 77 TYR A N 1
ATOM 597 C CA . TYR A 1 77 ? -4.339 -8.341 -14.445 1.00 53.75 77 TYR A CA 1
ATOM 598 C C . TYR A 1 77 ? -4.304 -9.782 -14.997 1.00 53.75 77 TYR A C 1
ATOM 600 O O . TYR A 1 77 ? -4.647 -10.702 -14.273 1.00 53.75 77 TYR A O 1
ATOM 608 N N . THR A 1 78 ? -3.897 -9.986 -16.250 1.00 48.31 78 THR A N 1
ATOM 609 C CA . THR A 1 78 ? -3.838 -11.283 -16.942 1.00 48.31 78 THR A CA 1
ATOM 610 C C . THR A 1 78 ? -2.473 -11.597 -17.579 1.00 48.31 78 THR A C 1
ATOM 612 O O . THR A 1 78 ? -2.330 -12.629 -18.223 1.00 48.31 78 THR A O 1
ATOM 615 N N . GLY A 1 79 ? -1.467 -10.724 -17.424 1.00 46.47 79 GLY A N 1
ATOM 616 C CA . GLY A 1 79 ? -0.186 -10.789 -18.150 1.00 46.47 79 GLY A CA 1
ATOM 617 C C . GLY A 1 79 ? 1.031 -11.203 -17.317 1.00 46.47 79 GLY A C 1
ATOM 618 O O . GLY A 1 79 ? 2.158 -10.989 -17.762 1.00 46.47 79 GLY A O 1
ATOM 619 N N . LEU A 1 80 ? 0.840 -11.727 -16.100 1.00 54.97 80 LEU A N 1
ATOM 620 C CA . LEU A 1 80 ? 1.944 -12.181 -15.249 1.00 54.97 80 LEU A CA 1
ATOM 621 C C . LEU A 1 80 ? 2.170 -13.688 -15.385 1.00 54.97 80 LEU A C 1
ATOM 623 O O . LEU A 1 80 ? 1.286 -14.483 -15.078 1.00 54.97 80 LEU A O 1
ATOM 627 N N . HIS A 1 81 ? 3.385 -14.078 -15.769 1.00 54.72 81 HIS A N 1
ATOM 628 C CA . HIS A 1 81 ? 3.854 -15.455 -15.631 1.00 54.72 81 HIS A CA 1
ATOM 629 C C . HIS A 1 81 ? 4.545 -15.602 -14.269 1.00 54.72 81 HIS A C 1
ATOM 631 O O . HIS A 1 81 ? 5.380 -14.772 -13.895 1.00 54.72 81 HIS A O 1
ATOM 637 N N . LYS A 1 82 ? 4.182 -16.624 -13.492 1.00 55.78 82 LYS A N 1
ATOM 638 C CA . LYS A 1 82 ? 4.790 -16.908 -12.186 1.00 55.78 82 LYS A CA 1
ATOM 639 C C . LYS A 1 82 ? 5.738 -18.094 -12.298 1.00 55.78 82 LYS A C 1
ATOM 641 O O . LYS A 1 82 ? 5.412 -19.089 -12.929 1.00 55.78 82 LYS A O 1
ATOM 646 N N . TRP A 1 83 ? 6.889 -17.986 -11.638 1.00 51.78 83 TRP A N 1
ATOM 647 C CA . TRP A 1 83 ? 7.935 -19.018 -11.645 1.00 51.78 83 TRP A CA 1
ATOM 648 C C . TRP A 1 83 ? 7.877 -19.950 -10.426 1.00 51.78 83 TRP A C 1
ATOM 650 O O . TRP A 1 83 ? 8.489 -21.012 -10.442 1.00 51.78 83 TRP A O 1
ATOM 660 N N . SER A 1 84 ? 7.163 -19.555 -9.364 1.00 49.00 84 SER A N 1
ATOM 661 C CA . SER A 1 84 ? 6.828 -20.409 -8.217 1.00 49.00 84 SER A CA 1
ATOM 662 C C . SER A 1 84 ? 5.621 -19.839 -7.460 1.00 49.00 84 SER A C 1
ATOM 664 O O . SER A 1 84 ? 5.511 -18.619 -7.315 1.00 49.00 84 SER A O 1
ATOM 666 N N . GLY A 1 85 ? 4.758 -20.705 -6.924 1.00 55.91 85 GLY A N 1
ATOM 667 C CA . GLY A 1 85 ? 3.560 -20.317 -6.166 1.00 55.91 85 GLY A CA 1
ATOM 668 C C . GLY A 1 85 ? 2.260 -20.428 -6.971 1.00 55.91 85 GLY A C 1
ATOM 669 O O . GLY A 1 85 ? 2.233 -21.020 -8.043 1.00 55.91 85 GLY A O 1
ATOM 670 N N . ASP A 1 86 ? 1.177 -19.880 -6.426 1.00 54.34 86 ASP A N 1
ATOM 671 C CA . ASP A 1 86 ? -0.200 -20.215 -6.823 1.00 54.34 86 ASP A CA 1
ATOM 672 C C . ASP A 1 86 ? -0.822 -19.238 -7.848 1.00 54.34 86 ASP A C 1
ATOM 674 O O . ASP A 1 86 ? -0.474 -18.051 -7.900 1.00 54.34 86 ASP A O 1
ATOM 678 N N . ASN A 1 87 ? -1.794 -19.705 -8.634 1.00 54.81 87 ASN A N 1
ATOM 679 C CA . ASN A 1 87 ? -2.209 -19.119 -9.924 1.00 54.81 87 ASN A CA 1
ATOM 680 C C . ASN A 1 87 ? -3.150 -17.893 -9.863 1.00 54.81 87 ASN A C 1
ATOM 682 O O . ASN A 1 87 ? -3.641 -17.448 -10.897 1.00 54.81 87 ASN A O 1
ATOM 686 N N . SER A 1 88 ? -3.434 -17.329 -8.686 1.00 58.09 88 SER A N 1
ATOM 687 C CA . SER A 1 88 ? -4.642 -16.497 -8.486 1.00 58.09 88 SER A CA 1
ATOM 688 C C . SER A 1 88 ? -4.419 -15.057 -8.002 1.00 58.09 88 SER A C 1
ATOM 690 O O . SER A 1 88 ? -5.392 -14.369 -7.687 1.00 58.09 88 SER A O 1
ATOM 692 N N . ILE A 1 89 ? -3.166 -14.586 -7.933 1.00 64.06 89 ILE A N 1
ATOM 693 C CA . ILE A 1 89 ? -2.859 -13.198 -7.537 1.00 64.06 89 ILE A CA 1
ATOM 694 C C . ILE A 1 89 ? -2.569 -12.363 -8.774 1.00 64.06 89 ILE A C 1
ATOM 696 O O . ILE A 1 89 ? -1.543 -12.561 -9.428 1.00 64.06 89 ILE A O 1
ATOM 700 N N . ASN A 1 90 ? -3.424 -11.376 -9.007 1.00 73.94 90 ASN A N 1
ATOM 701 C CA . ASN A 1 90 ? -3.239 -10.334 -10.003 1.00 73.94 90 ASN A CA 1
ATOM 702 C C . ASN A 1 90 ? -2.582 -9.117 -9.347 1.00 73.94 90 ASN A C 1
ATOM 704 O O . ASN A 1 90 ? -2.892 -8.779 -8.202 1.00 73.94 90 ASN A O 1
ATOM 708 N N . PHE A 1 91 ? -1.672 -8.458 -10.060 1.00 77.94 91 PHE A N 1
ATOM 709 C CA . PHE A 1 91 ? -0.853 -7.371 -9.527 1.00 77.94 91 PHE A CA 1
ATOM 710 C C . PHE A 1 91 ? -0.601 -6.318 -10.611 1.00 77.94 91 PHE A C 1
ATOM 712 O O . PHE A 1 91 ? -0.193 -6.654 -11.721 1.00 77.94 91 PHE A O 1
ATOM 719 N N . ASP A 1 92 ? -0.851 -5.052 -10.289 1.00 85.12 92 ASP A N 1
ATOM 720 C CA . ASP A 1 92 ? -0.688 -3.920 -11.204 1.00 85.12 92 ASP A CA 1
ATOM 721 C C . ASP A 1 92 ? -0.344 -2.665 -10.399 1.00 85.12 92 ASP A C 1
ATOM 723 O O . ASP A 1 92 ? -0.971 -2.394 -9.372 1.00 85.12 92 ASP A O 1
ATOM 727 N N . TYR A 1 93 ? 0.631 -1.885 -10.857 1.00 87.19 93 TYR A N 1
ATOM 728 C CA . TYR A 1 93 ? 0.855 -0.529 -10.369 1.00 87.19 93 TYR A CA 1
ATOM 729 C C . TYR A 1 93 ? 1.361 0.395 -11.472 1.00 87.19 93 TYR A C 1
ATOM 731 O O . TYR A 1 93 ? 1.867 -0.021 -12.514 1.00 87.19 93 TYR A O 1
ATOM 739 N N . ARG A 1 94 ? 1.238 1.695 -11.225 1.00 91.00 94 ARG A N 1
ATOM 740 C CA . ARG A 1 94 ? 1.642 2.743 -12.158 1.00 91.00 94 ARG A CA 1
ATOM 741 C C . ARG A 1 94 ? 2.096 3.990 -11.425 1.00 91.00 94 ARG A C 1
ATOM 743 O O . ARG A 1 94 ? 1.679 4.233 -10.292 1.00 91.00 94 ARG A O 1
ATOM 750 N N . GLY A 1 95 ? 2.928 4.791 -12.072 1.00 93.06 95 GLY A N 1
ATOM 751 C CA . GLY A 1 95 ? 3.370 6.048 -11.491 1.00 93.06 95 GLY A CA 1
ATOM 752 C C . GLY A 1 95 ? 4.512 6.718 -12.241 1.00 93.06 95 GLY A C 1
ATOM 753 O O . GLY A 1 95 ? 4.985 6.190 -13.250 1.00 93.06 95 GLY A O 1
ATOM 754 N N . PRO A 1 96 ? 4.934 7.898 -11.767 1.00 93.94 96 PRO A N 1
ATOM 755 C CA . PRO A 1 96 ? 6.054 8.617 -12.345 1.00 93.94 96 PRO A CA 1
ATOM 756 C C . PRO A 1 96 ? 7.383 7.886 -12.120 1.00 93.94 96 PRO A C 1
ATOM 758 O O . PRO A 1 96 ? 7.605 7.227 -11.098 1.00 93.94 96 PRO A O 1
ATOM 761 N N . VAL A 1 97 ? 8.288 8.061 -13.075 1.00 90.50 97 VAL A N 1
ATOM 762 C CA . VAL A 1 97 ? 9.668 7.580 -13.024 1.00 90.50 97 VAL A CA 1
ATOM 763 C C . VAL A 1 97 ? 10.614 8.701 -13.427 1.00 90.50 97 VAL A C 1
ATOM 765 O O . VAL A 1 97 ? 10.347 9.448 -14.366 1.00 90.50 97 VAL A O 1
ATOM 768 N N . LEU A 1 98 ? 11.717 8.813 -12.702 1.00 92.38 98 LEU A N 1
ATOM 769 C CA . LEU A 1 98 ? 12.834 9.685 -13.023 1.00 92.38 98 LEU A CA 1
ATOM 770 C C . LEU A 1 98 ? 14.037 8.805 -13.334 1.00 92.38 98 LEU A C 1
ATOM 772 O O . LEU A 1 98 ? 14.383 7.940 -12.529 1.00 92.38 98 LEU A O 1
ATOM 776 N N . GLU A 1 99 ? 14.673 9.031 -14.475 1.00 88.06 99 GLU A N 1
ATOM 777 C CA . GLU A 1 99 ? 15.821 8.248 -14.910 1.00 88.06 99 GLU A CA 1
ATOM 778 C C . GLU A 1 99 ? 16.993 9.142 -15.291 1.00 88.06 99 GLU A C 1
ATOM 780 O O . GLU A 1 99 ? 16.860 10.087 -16.067 1.00 88.06 99 GLU A O 1
ATOM 785 N N . LEU A 1 100 ? 18.152 8.831 -14.723 1.00 90.38 100 LEU A N 1
ATOM 786 C CA . LEU A 1 100 ? 19.432 9.417 -15.076 1.00 90.38 100 LEU A CA 1
ATOM 787 C C . LEU A 1 100 ? 20.173 8.420 -15.960 1.00 90.38 100 LEU A C 1
ATOM 789 O O . LEU A 1 100 ? 20.422 7.301 -15.524 1.00 90.38 100 LEU A O 1
ATOM 793 N N . HIS A 1 101 ? 20.568 8.828 -17.160 1.00 86.75 101 HIS A N 1
ATOM 794 C CA . HIS A 1 101 ? 21.423 8.035 -18.036 1.00 86.75 101 HIS A CA 1
ATOM 795 C C . HIS A 1 101 ? 22.808 8.672 -18.137 1.00 86.75 101 HIS A C 1
ATOM 797 O O . HIS A 1 101 ? 22.935 9.884 -18.313 1.00 86.75 101 HIS A O 1
ATOM 803 N N . LEU A 1 102 ? 23.834 7.837 -18.061 1.00 88.69 102 LEU A N 1
ATOM 804 C CA . LEU A 1 102 ? 25.240 8.158 -18.238 1.00 88.69 102 LEU A CA 1
ATOM 805 C C . LEU A 1 102 ? 25.732 7.490 -19.520 1.00 88.69 102 LEU A C 1
ATOM 807 O O . LEU A 1 102 ? 25.448 6.319 -19.775 1.00 88.69 102 LEU A O 1
ATOM 811 N N . PHE A 1 103 ? 26.485 8.244 -20.308 1.00 85.38 103 PHE A N 1
ATOM 812 C CA . PHE A 1 103 ? 26.992 7.875 -21.624 1.00 85.38 103 PHE A CA 1
ATOM 813 C C . PHE A 1 103 ? 25.888 7.350 -22.560 1.00 85.38 103 PHE A C 1
ATOM 815 O O . PHE A 1 103 ? 26.035 6.273 -23.138 1.00 85.38 103 PHE A O 1
ATOM 822 N N . PRO A 1 104 ? 24.780 8.099 -22.754 1.00 75.19 104 PRO A N 1
ATOM 823 C CA . PRO A 1 104 ? 23.663 7.642 -23.582 1.00 75.19 104 PRO A CA 1
ATOM 824 C C . PRO A 1 104 ? 24.062 7.443 -25.050 1.00 75.19 104 PRO A C 1
ATOM 826 O O . PRO A 1 104 ? 23.361 6.750 -25.787 1.00 75.19 104 PRO A O 1
ATOM 829 N N . ASP A 1 105 ? 25.179 8.041 -25.477 1.00 77.12 105 ASP A N 1
ATOM 830 C CA . ASP A 1 105 ? 25.679 7.980 -26.846 1.00 77.12 105 ASP A CA 1
ATOM 831 C C . ASP A 1 105 ? 26.734 6.884 -27.081 1.00 77.12 105 ASP A C 1
ATOM 833 O O . ASP A 1 105 ? 26.895 6.447 -28.221 1.00 77.12 105 ASP A O 1
ATOM 837 N N . ALA A 1 106 ? 27.328 6.327 -26.021 1.00 82.19 106 ALA A N 1
ATOM 838 C CA . ALA A 1 106 ? 28.320 5.256 -26.106 1.00 82.19 106 ALA A CA 1
ATOM 839 C C . ALA A 1 106 ? 27.710 3.889 -26.479 1.00 82.19 106 ALA A C 1
ATOM 841 O O . ALA A 1 106 ? 26.495 3.689 -26.424 1.00 82.19 106 ALA A O 1
ATOM 842 N N . LEU A 1 107 ? 28.573 2.931 -26.849 1.00 84.19 107 LEU A N 1
ATOM 843 C CA . LEU A 1 107 ? 28.179 1.536 -27.103 1.00 84.19 107 LEU A CA 1
ATOM 844 C C . LEU A 1 107 ? 27.526 0.902 -25.864 1.00 84.19 107 LEU A C 1
ATOM 846 O O . LEU A 1 107 ? 26.525 0.196 -25.990 1.00 84.19 107 LEU A O 1
ATOM 850 N N . PHE A 1 108 ? 28.083 1.205 -24.688 1.00 87.75 108 PHE A N 1
ATOM 851 C CA . PHE A 1 108 ? 27.535 0.840 -23.389 1.00 87.75 108 PHE A CA 1
ATOM 852 C C . PHE A 1 108 ? 27.180 2.095 -22.591 1.00 87.75 108 PHE A C 1
ATOM 854 O O . PHE A 1 108 ? 28.037 2.950 -22.373 1.00 87.75 108 PHE A O 1
ATOM 861 N N . GLY A 1 109 ? 25.927 2.183 -22.154 1.00 84.75 109 GLY A N 1
ATOM 862 C CA . GLY A 1 109 ? 25.422 3.236 -21.276 1.00 84.75 109 GLY A CA 1
ATOM 863 C C . GLY A 1 109 ? 25.013 2.677 -19.917 1.00 84.75 109 GLY A C 1
ATOM 864 O O . GLY A 1 109 ? 24.739 1.485 -19.778 1.00 84.75 109 GLY A O 1
ATOM 865 N N . PHE A 1 110 ? 24.929 3.544 -18.916 1.00 89.69 110 PHE A N 1
ATOM 866 C CA . PHE A 1 110 ? 24.457 3.187 -17.577 1.00 89.69 110 PHE A CA 1
ATOM 867 C C . PHE A 1 110 ? 23.243 4.036 -17.238 1.00 89.69 110 PHE A C 1
ATOM 869 O O . PHE A 1 110 ? 23.231 5.221 -17.557 1.00 89.69 110 PHE A O 1
ATOM 876 N N . SER A 1 111 ? 22.230 3.478 -16.585 1.00 87.81 111 SER A N 1
ATOM 877 C CA . SER A 1 111 ? 21.105 4.276 -16.107 1.00 87.81 111 SER A CA 1
ATOM 878 C C . SER A 1 111 ? 20.675 3.926 -14.695 1.00 87.81 111 SER A C 1
ATOM 880 O O . SER A 1 111 ? 20.817 2.795 -14.237 1.00 87.81 111 SER A O 1
ATOM 882 N N . PHE A 1 112 ? 20.155 4.928 -13.999 1.00 92.00 112 PHE A N 1
ATOM 883 C CA . PHE A 1 112 ? 19.586 4.808 -12.668 1.00 92.00 112 PHE A CA 1
ATOM 884 C C . PHE A 1 112 ? 18.171 5.358 -12.711 1.00 92.00 112 PHE A C 1
ATOM 886 O O . PHE A 1 112 ? 17.980 6.538 -13.001 1.00 92.00 112 PHE A O 1
ATOM 893 N N . ALA A 1 113 ? 17.187 4.517 -12.414 1.00 89.06 113 ALA A N 1
ATOM 894 C CA . ALA A 1 113 ? 15.784 4.901 -12.416 1.00 89.06 113 ALA A CA 1
ATOM 895 C C . ALA A 1 113 ? 15.207 4.812 -11.005 1.00 89.06 113 ALA A C 1
ATOM 897 O O . ALA A 1 113 ? 15.319 3.783 -10.340 1.00 89.06 113 ALA A O 1
ATOM 898 N N . GLY A 1 114 ? 14.572 5.892 -10.560 1.00 92.69 114 GLY A N 1
ATOM 899 C CA . GLY A 1 114 ? 13.781 5.951 -9.338 1.00 92.69 114 GLY A CA 1
ATOM 900 C C . GLY A 1 114 ? 12.310 6.122 -9.688 1.00 92.69 114 GLY A C 1
ATOM 901 O O . GLY A 1 114 ? 11.960 6.956 -10.521 1.00 92.69 114 GLY A O 1
ATOM 902 N N . SER A 1 115 ? 11.431 5.351 -9.056 1.00 90.56 115 SER A N 1
ATOM 903 C CA . SER A 1 115 ? 9.994 5.472 -9.296 1.00 90.56 115 SER A CA 1
ATOM 904 C C . SER A 1 115 ? 9.172 5.318 -8.030 1.00 90.56 115 SER A C 1
ATOM 906 O O . SER A 1 115 ? 9.544 4.624 -7.080 1.00 90.56 115 SER A O 1
ATOM 908 N N . THR A 1 116 ? 8.024 5.981 -8.039 1.00 93.00 116 THR A N 1
ATOM 909 C CA . THR A 1 116 ? 6.980 5.831 -7.033 1.00 93.00 116 THR A CA 1
ATOM 910 C C . THR A 1 116 ? 5.674 5.576 -7.759 1.00 93.00 116 THR A C 1
ATOM 912 O O . THR A 1 116 ? 5.439 6.126 -8.832 1.00 93.00 116 THR A O 1
ATOM 915 N N . GLY A 1 117 ? 4.831 4.714 -7.213 1.00 90.25 117 GLY A N 1
ATOM 916 C CA . GLY A 1 117 ? 3.593 4.338 -7.868 1.00 90.25 117 GLY A CA 1
ATOM 917 C C . GLY A 1 117 ? 2.528 3.869 -6.903 1.00 90.25 117 GLY A C 1
ATOM 918 O O . GLY A 1 117 ? 2.796 3.491 -5.760 1.00 90.25 117 GLY A O 1
ATOM 919 N N . THR A 1 118 ? 1.300 3.886 -7.398 1.00 91.19 118 THR A N 1
ATOM 920 C CA . THR A 1 118 ? 0.144 3.306 -6.726 1.00 91.19 118 THR A CA 1
ATOM 921 C C . THR A 1 118 ? -0.444 2.202 -7.585 1.00 91.19 118 THR A C 1
ATOM 923 O O . THR A 1 118 ? -0.318 2.196 -8.813 1.00 91.19 118 THR A O 1
ATOM 926 N N . GLY A 1 119 ? -1.050 1.223 -6.932 1.00 88.00 119 GLY A N 1
ATOM 927 C CA . GLY A 1 119 ? -1.519 0.027 -7.604 1.00 88.00 119 GLY A CA 1
ATOM 928 C C . GLY A 1 119 ? -2.505 -0.770 -6.782 1.00 88.00 119 GLY A C 1
ATOM 929 O O . GLY A 1 119 ? -2.913 -0.362 -5.696 1.00 88.00 119 GLY A O 1
ATOM 930 N N . TYR A 1 120 ? -2.856 -1.935 -7.308 1.00 84.38 120 TYR A N 1
ATOM 931 C CA . TYR A 1 120 ? -3.710 -2.893 -6.633 1.00 84.38 120 TYR A CA 1
ATOM 932 C C . TYR A 1 120 ? -3.153 -4.304 -6.795 1.00 84.38 120 TYR A C 1
ATOM 934 O O . TYR A 1 120 ? -2.609 -4.661 -7.842 1.00 84.38 120 TYR A O 1
ATOM 942 N N . SER A 1 121 ? -3.334 -5.123 -5.762 1.00 82.00 121 SER A N 1
ATOM 943 C CA . SER A 1 121 ? -3.301 -6.576 -5.912 1.00 82.00 121 SER A CA 1
ATOM 944 C C . SER A 1 121 ? -4.668 -7.155 -5.626 1.00 82.00 121 SER A C 1
ATOM 946 O O . SER A 1 121 ? -5.382 -6.665 -4.749 1.00 82.00 121 SER A O 1
ATOM 948 N N . PHE A 1 122 ? -5.002 -8.214 -6.343 1.00 80.44 122 PHE A N 1
ATOM 949 C CA . PHE A 1 122 ? -6.273 -8.891 -6.208 1.00 80.44 122 PHE A CA 1
ATOM 950 C C . PHE A 1 122 ? -6.062 -10.401 -6.150 1.00 80.44 122 PHE A C 1
ATOM 952 O O . PHE A 1 122 ? -5.334 -10.952 -6.973 1.00 80.44 122 PHE A O 1
ATOM 959 N N . LEU A 1 123 ? -6.681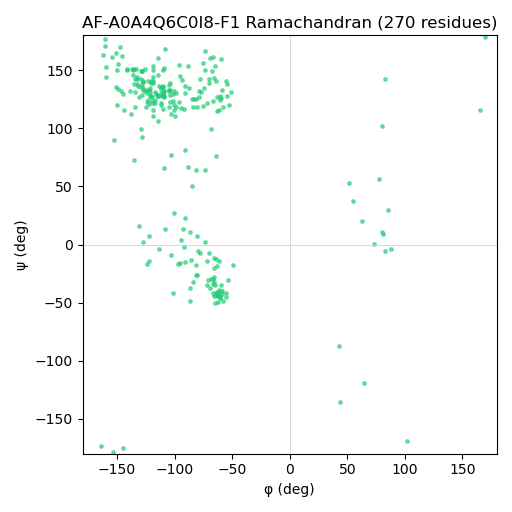 -11.045 -5.169 1.00 78.50 123 LEU A N 1
ATOM 960 C CA . LEU A 1 123 ? -6.570 -12.468 -4.872 1.00 78.50 123 LEU A CA 1
ATOM 961 C C . LEU A 1 123 ? -7.984 -13.035 -4.683 1.00 78.50 123 LEU A C 1
ATOM 963 O O . LEU A 1 123 ? -8.811 -12.409 -4.025 1.00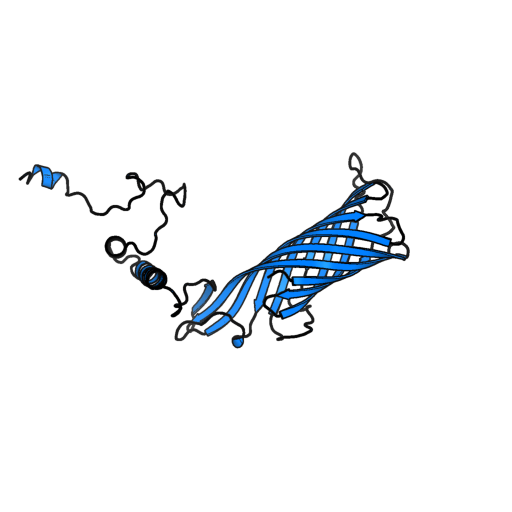 78.50 123 LEU A O 1
ATOM 967 N N . LYS A 1 124 ? -8.260 -14.212 -5.254 1.00 75.25 124 LYS A N 1
ATOM 968 C CA . LYS A 1 124 ? -9.564 -14.904 -5.140 1.00 75.25 124 LYS A CA 1
ATOM 969 C C . LYS A 1 124 ? -9.520 -16.222 -4.366 1.00 75.25 124 LYS A C 1
ATOM 971 O O . LYS A 1 124 ? -10.553 -16.856 -4.204 1.00 75.25 124 LYS A O 1
ATOM 976 N N . THR A 1 125 ? -8.343 -16.671 -3.944 1.00 75.00 125 THR A N 1
ATOM 977 C CA . THR A 1 125 ? -8.198 -18.003 -3.343 1.00 75.00 125 THR A CA 1
ATOM 978 C C . THR A 1 125 ? -8.290 -17.922 -1.830 1.00 75.00 125 THR A C 1
ATOM 980 O O . THR A 1 125 ? -7.429 -17.318 -1.193 1.00 75.00 125 THR A O 1
ATOM 983 N N . GLU A 1 126 ? -9.306 -18.580 -1.273 1.00 71.56 126 GLU A N 1
ATOM 984 C CA . GLU A 1 126 ? -9.658 -18.507 0.150 1.00 71.56 126 GLU A CA 1
ATOM 985 C C . GLU A 1 126 ? -8.532 -18.959 1.085 1.00 71.56 126 GLU A C 1
ATOM 987 O O . GLU A 1 126 ? -8.244 -18.294 2.077 1.00 71.56 126 GLU A O 1
ATOM 992 N N . SER A 1 127 ? -7.809 -20.024 0.725 1.00 70.06 127 SER A N 1
ATOM 993 C CA . SER A 1 127 ? -6.690 -20.562 1.516 1.00 70.06 127 SER A CA 1
ATOM 994 C C . SER A 1 127 ? -5.496 -19.609 1.655 1.00 70.06 127 SER A C 1
ATOM 996 O O . SER A 1 127 ? -4.596 -19.854 2.458 1.00 70.06 127 SER A O 1
ATOM 998 N N . GLN A 1 128 ? -5.463 -18.533 0.867 1.00 70.44 128 GLN A N 1
ATOM 999 C CA . GLN A 1 128 ? -4.367 -17.568 0.838 1.00 70.44 128 GLN A CA 1
ATOM 1000 C C . GLN A 1 128 ? -4.686 -16.267 1.566 1.00 70.44 128 GLN A C 1
ATOM 1002 O O . GLN A 1 128 ? -3.789 -15.436 1.756 1.00 70.44 128 GLN A O 1
ATOM 1007 N N . PHE A 1 129 ? -5.940 -16.073 1.971 1.00 75.44 129 PHE A N 1
ATOM 1008 C CA . PHE A 1 129 ? -6.323 -14.906 2.742 1.00 75.44 129 PHE A CA 1
ATOM 1009 C C . PHE A 1 129 ? -5.647 -14.966 4.111 1.00 75.44 129 PHE A C 1
ATOM 1011 O O . PHE A 1 129 ? -5.798 -15.919 4.870 1.00 75.44 129 PHE A O 1
ATOM 1018 N N . LYS A 1 130 ? -4.889 -13.919 4.451 1.00 74.19 130 LYS A N 1
ATOM 1019 C CA . LYS A 1 130 ? -4.357 -13.731 5.810 1.00 74.19 130 LYS A CA 1
ATOM 1020 C C . LYS A 1 130 ? -5.407 -13.037 6.676 1.00 74.19 130 LYS A C 1
ATOM 1022 O O . LYS A 1 130 ? -5.127 -11.997 7.269 1.00 74.19 130 LYS A O 1
ATOM 1027 N N . TYR A 1 131 ? -6.617 -13.578 6.655 1.00 74.06 131 TYR A N 1
ATOM 1028 C CA . TYR A 1 131 ? -7.797 -13.064 7.332 1.00 74.06 131 TYR A CA 1
ATOM 1029 C C . TYR A 1 131 ? -8.659 -14.232 7.770 1.00 74.06 131 TYR A C 1
ATOM 1031 O O . TYR A 1 131 ? -8.919 -15.138 6.977 1.00 74.06 131 TYR A O 1
ATOM 1039 N N . THR A 1 132 ? -9.087 -14.199 9.027 1.00 75.38 132 THR A N 1
ATOM 1040 C CA . THR A 1 132 ? -9.987 -15.208 9.570 1.00 75.38 132 THR A CA 1
ATOM 1041 C C . THR A 1 132 ? -11.396 -14.624 9.543 1.00 75.38 132 THR A C 1
ATOM 1043 O O . THR A 1 132 ? -11.667 -13.688 10.294 1.00 75.38 132 THR A O 1
ATOM 1046 N N . PRO A 1 133 ? -12.302 -15.126 8.687 1.00 71.88 133 PRO A N 1
ATOM 1047 C CA . PRO A 1 133 ? -13.654 -14.592 8.620 1.00 71.88 133 PRO A CA 1
ATOM 1048 C C . PRO A 1 133 ? -14.423 -14.830 9.929 1.00 71.88 133 PRO A C 1
ATOM 1050 O O . PRO A 1 133 ? -14.155 -15.777 10.670 1.00 71.88 133 PRO A O 1
ATOM 1053 N N . CYS A 1 134 ? -15.405 -13.966 10.203 1.00 70.88 134 CYS A N 1
ATOM 1054 C CA . CYS A 1 134 ? -16.335 -14.128 11.320 1.00 70.88 134 CYS A CA 1
ATOM 1055 C C . CYS A 1 134 ? -17.151 -15.430 11.234 1.00 70.88 134 CYS A C 1
ATOM 1057 O O . CYS A 1 134 ? -17.318 -16.014 10.164 1.00 70.88 134 CYS A O 1
ATOM 1059 N N . THR A 1 135 ? -17.705 -15.884 12.363 1.00 75.50 135 THR A N 1
ATOM 1060 C CA . THR A 1 135 ? -18.573 -17.071 12.409 1.00 75.50 135 THR A CA 1
ATOM 1061 C C . THR A 1 135 ? -19.783 -16.894 11.485 1.00 75.50 135 THR A C 1
ATOM 1063 O O . THR A 1 135 ? -20.589 -15.992 11.696 1.00 75.50 135 THR A O 1
ATOM 1066 N N . GLY A 1 136 ? -19.914 -17.759 10.472 1.00 77.62 136 GLY A N 1
ATOM 1067 C CA . GLY A 1 136 ? -20.974 -17.686 9.452 1.00 77.62 136 GLY A CA 1
ATOM 1068 C C . GLY A 1 136 ? -20.638 -16.815 8.235 1.00 77.62 136 GLY A C 1
ATOM 1069 O O . GLY A 1 136 ? -21.409 -16.779 7.279 1.00 77.62 136 GLY A O 1
ATOM 1070 N N . CYS A 1 137 ? -19.479 -16.158 8.242 1.00 82.50 137 CYS A N 1
ATOM 1071 C CA . CYS A 1 137 ? -18.994 -15.331 7.150 1.00 82.50 137 CYS A CA 1
ATOM 1072 C C . CYS A 1 137 ? -18.047 -16.122 6.235 1.00 82.50 137 CYS A C 1
ATOM 1074 O O . CYS A 1 137 ? -17.253 -16.937 6.705 1.00 82.50 137 CYS A O 1
ATOM 1076 N N . VAL A 1 138 ? -18.077 -15.838 4.933 1.00 83.81 138 VAL A N 1
ATOM 1077 C CA . VAL A 1 138 ? -17.137 -16.389 3.945 1.00 83.81 138 VAL A CA 1
ATOM 1078 C C . VAL A 1 138 ? -16.344 -15.240 3.338 1.00 83.81 138 VAL A C 1
ATOM 1080 O O . VAL A 1 138 ? -16.929 -14.308 2.786 1.00 83.81 138 VAL A O 1
ATOM 1083 N N . ALA A 1 139 ? -15.017 -15.291 3.451 1.00 82.38 139 ALA A N 1
ATOM 1084 C CA . ALA A 1 139 ? -14.144 -14.380 2.722 1.00 82.38 139 ALA A CA 1
ATOM 1085 C C . ALA A 1 139 ? -13.928 -14.932 1.311 1.00 82.38 139 ALA A C 1
ATOM 1087 O O . ALA A 1 139 ? -13.510 -16.076 1.179 1.00 82.38 139 ALA A O 1
ATOM 1088 N N . ASP A 1 140 ? -14.208 -14.147 0.273 1.00 83.75 140 ASP A N 1
ATOM 1089 C CA . ASP A 1 140 ? -14.224 -14.614 -1.123 1.00 83.75 140 ASP A CA 1
ATOM 1090 C C . ASP A 1 140 ? -13.268 -13.848 -2.052 1.00 83.75 140 ASP A C 1
ATOM 1092 O O . ASP A 1 140 ? -12.970 -14.284 -3.168 1.00 83.75 140 ASP A O 1
ATOM 1096 N N . ALA A 1 141 ? -12.765 -12.701 -1.602 1.00 83.25 141 ALA A N 1
ATOM 1097 C CA . ALA A 1 141 ? -11.788 -11.907 -2.324 1.00 83.25 141 ALA A CA 1
ATOM 1098 C C . ALA A 1 141 ? -10.884 -11.134 -1.364 1.00 83.25 141 ALA A C 1
ATOM 1100 O O . ALA A 1 141 ? -11.311 -10.674 -0.312 1.00 83.25 141 ALA A O 1
ATOM 1101 N N . GLU A 1 142 ? -9.648 -10.885 -1.776 1.00 83.81 142 GLU A N 1
ATOM 1102 C CA . GLU A 1 142 ? -8.795 -9.869 -1.171 1.00 83.81 142 GLU A CA 1
ATOM 1103 C C . GLU A 1 142 ? -8.391 -8.856 -2.241 1.00 83.81 142 GLU A C 1
ATOM 1105 O O . GLU A 1 142 ? -7.839 -9.205 -3.287 1.00 83.81 142 GLU A O 1
ATOM 1110 N N . ARG A 1 143 ? -8.616 -7.576 -1.953 1.00 84.38 143 ARG A N 1
ATOM 1111 C CA . ARG A 1 143 ? -8.115 -6.439 -2.717 1.00 84.38 143 ARG A CA 1
ATOM 1112 C C . ARG A 1 143 ? -7.213 -5.598 -1.824 1.00 84.38 143 ARG A C 1
ATOM 1114 O O . ARG A 1 143 ? -7.676 -4.987 -0.874 1.00 84.38 143 ARG A O 1
ATOM 1121 N N . SER A 1 144 ? -5.931 -5.501 -2.154 1.00 83.56 144 SER A N 1
ATOM 1122 C CA . SER A 1 144 ? -5.015 -4.589 -1.459 1.00 83.56 144 SER A CA 1
ATOM 1123 C C . SER A 1 144 ? -4.725 -3.368 -2.321 1.00 83.56 144 SER A C 1
ATOM 1125 O O . SER A 1 144 ? -4.371 -3.516 -3.491 1.00 83.56 144 SER A O 1
ATOM 1127 N N . GLU A 1 145 ? -4.812 -2.172 -1.743 1.00 86.19 145 GLU A N 1
ATOM 1128 C CA . GLU A 1 145 ? -4.219 -0.972 -2.341 1.00 86.19 145 GLU A CA 1
ATOM 1129 C C . GLU A 1 145 ? -2.717 -0.959 -2.057 1.00 86.19 145 GLU A C 1
ATOM 1131 O O . GLU A 1 145 ? -2.284 -1.186 -0.924 1.00 86.19 145 GLU A O 1
ATOM 1136 N N . LEU A 1 146 ? -1.919 -0.707 -3.091 1.00 85.69 146 LEU A N 1
ATOM 1137 C CA . LEU A 1 146 ? -0.468 -0.776 -3.045 1.00 85.69 146 LEU A CA 1
ATOM 1138 C C . LEU A 1 146 ? 0.150 0.610 -3.229 1.00 85.69 146 LEU A C 1
ATOM 1140 O O . LEU A 1 146 ? -0.217 1.357 -4.132 1.00 85.69 146 LEU A O 1
ATOM 1144 N N . LYS A 1 147 ? 1.161 0.902 -2.416 1.00 89.56 147 LYS A N 1
ATOM 1145 C CA . LYS A 1 147 ? 2.147 1.963 -2.610 1.00 89.56 147 LYS A CA 1
ATOM 1146 C C . LYS A 1 147 ? 3.493 1.314 -2.894 1.00 89.56 147 LYS A C 1
ATOM 1148 O O . LYS A 1 147 ? 3.993 0.522 -2.090 1.00 89.56 147 LYS A O 1
ATOM 1153 N N . VAL A 1 148 ? 4.065 1.645 -4.040 1.00 88.00 148 VAL A N 1
ATO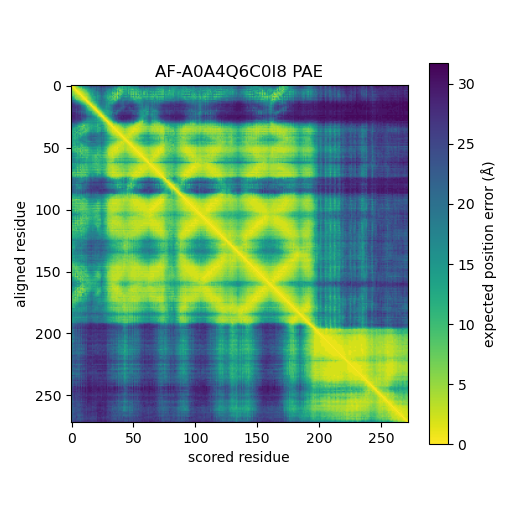M 1154 C CA . VAL A 1 148 ? 5.282 1.034 -4.566 1.00 88.00 148 VAL A CA 1
ATOM 1155 C C . VAL A 1 148 ? 6.362 2.097 -4.672 1.00 88.00 148 VAL A C 1
ATOM 1157 O O . VAL A 1 148 ? 6.120 3.174 -5.204 1.00 88.00 148 VAL A O 1
ATOM 1160 N N . GLY A 1 149 ? 7.549 1.788 -4.166 1.00 89.81 149 GLY A N 1
ATOM 1161 C CA . GLY A 1 149 ? 8.769 2.538 -4.441 1.00 89.81 149 GLY A CA 1
ATOM 1162 C C . GLY A 1 149 ? 9.797 1.610 -5.065 1.00 89.81 149 GLY A C 1
ATOM 1163 O O . GLY A 1 149 ? 9.978 0.487 -4.585 1.00 89.81 149 GLY A O 1
ATOM 1164 N N . GLU A 1 150 ? 10.461 2.063 -6.120 1.00 88.12 150 GLU A N 1
ATOM 1165 C CA . GLU A 1 150 ? 11.492 1.287 -6.798 1.00 88.12 150 GLU A CA 1
ATOM 1166 C C . GLU A 1 150 ? 12.720 2.117 -7.110 1.00 88.12 150 GLU A C 1
ATOM 1168 O O . GLU A 1 150 ? 12.639 3.315 -7.383 1.00 88.12 150 GLU A O 1
ATOM 1173 N N . PHE A 1 151 ? 13.843 1.417 -7.143 1.00 90.12 151 PHE A N 1
ATOM 1174 C CA . PHE A 1 151 ? 15.096 1.923 -7.656 1.00 90.12 151 PHE A CA 1
ATOM 1175 C C . PHE A 1 151 ? 15.774 0.829 -8.474 1.00 90.12 151 PHE A C 1
ATOM 1177 O O . PHE A 1 151 ? 15.890 -0.293 -7.983 1.00 90.12 151 PHE A O 1
ATOM 1184 N N . SER A 1 152 ? 16.242 1.133 -9.679 1.00 87.00 152 SER A N 1
ATOM 1185 C CA . SER A 1 152 ? 16.983 0.194 -10.527 1.00 87.00 152 SER A CA 1
ATOM 1186 C C . SER A 1 152 ? 18.236 0.837 -11.099 1.00 87.00 152 SER A C 1
ATOM 1188 O O . SER A 1 152 ? 18.201 2.000 -11.496 1.00 87.00 152 SER A O 1
ATOM 1190 N N . ALA A 1 153 ? 19.305 0.053 -11.191 1.00 90.44 153 ALA A N 1
ATOM 1191 C CA . ALA A 1 153 ? 20.505 0.377 -11.941 1.00 90.44 153 ALA A CA 1
ATOM 1192 C C . ALA A 1 153 ? 20.594 -0.560 -13.149 1.00 90.44 153 ALA A C 1
ATOM 1194 O O . ALA A 1 153 ? 20.505 -1.782 -13.002 1.00 90.44 153 ALA A O 1
ATOM 1195 N N . ASN A 1 154 ? 20.766 0.013 -14.334 1.00 87.00 154 ASN A N 1
ATOM 1196 C CA . ASN A 1 154 ? 20.729 -0.717 -15.587 1.00 87.00 154 ASN A CA 1
ATOM 1197 C C . ASN A 1 154 ? 21.963 -0.429 -16.443 1.00 87.00 154 ASN A C 1
ATOM 1199 O O . ASN A 1 154 ? 22.521 0.667 -16.424 1.00 87.00 154 ASN A O 1
ATOM 1203 N N . ILE A 1 155 ? 22.352 -1.422 -17.233 1.00 88.50 155 ILE A N 1
ATOM 1204 C CA . ILE A 1 155 ? 23.360 -1.324 -18.282 1.00 88.50 155 ILE A CA 1
ATOM 1205 C C . ILE A 1 155 ? 22.630 -1.427 -19.614 1.00 88.50 155 ILE A C 1
ATOM 1207 O O . ILE A 1 155 ? 21.802 -2.313 -19.816 1.00 88.50 155 ILE A O 1
ATOM 1211 N N . THR A 1 156 ? 22.943 -0.510 -20.517 1.00 85.00 156 THR A N 1
ATOM 1212 C CA . THR A 1 156 ? 22.376 -0.428 -21.860 1.00 85.00 156 THR A CA 1
ATOM 1213 C C . THR A 1 156 ? 23.440 -0.794 -22.877 1.00 85.00 156 THR A C 1
ATOM 1215 O O . THR A 1 156 ? 24.520 -0.217 -22.844 1.00 85.00 156 THR A O 1
ATOM 1218 N N . ALA A 1 157 ? 23.136 -1.701 -23.800 1.00 85.44 157 ALA A N 1
ATOM 1219 C CA . ALA A 1 157 ? 23.972 -2.013 -24.952 1.00 85.44 157 ALA A CA 1
ATOM 1220 C C . ALA A 1 157 ? 23.250 -1.602 -26.240 1.00 85.44 157 ALA A C 1
ATOM 1222 O O . ALA A 1 157 ? 22.098 -1.984 -26.475 1.00 85.44 157 ALA A O 1
ATOM 1223 N N . LYS A 1 158 ? 23.925 -0.823 -27.088 1.00 82.12 158 LYS A N 1
ATOM 1224 C CA . LYS A 1 158 ? 23.399 -0.439 -28.402 1.00 82.12 158 LYS A CA 1
ATOM 1225 C C . LYS A 1 158 ? 23.703 -1.515 -29.429 1.00 82.12 158 LYS A C 1
ATOM 1227 O O . LYS A 1 158 ? 24.862 -1.860 -29.629 1.00 82.12 158 LYS A O 1
ATOM 1232 N N . ILE A 1 159 ? 22.665 -2.003 -30.100 1.00 80.75 159 ILE A N 1
ATOM 1233 C CA . ILE A 1 159 ? 22.810 -3.038 -31.132 1.00 80.75 159 ILE A CA 1
ATOM 1234 C C . ILE A 1 159 ? 22.749 -2.423 -32.525 1.00 80.75 159 ILE A C 1
ATOM 1236 O O . ILE A 1 159 ? 23.532 -2.779 -33.399 1.00 80.75 159 ILE A O 1
ATOM 1240 N N . ALA A 1 160 ? 21.831 -1.481 -32.728 1.00 76.75 160 ALA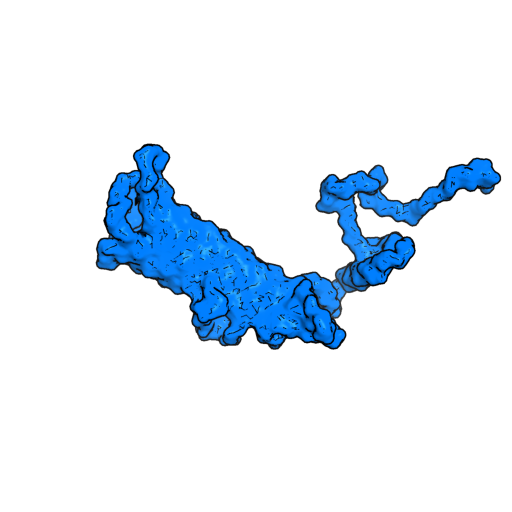 A N 1
ATOM 1241 C CA . ALA A 1 160 ? 21.631 -0.803 -33.999 1.00 76.75 160 ALA A CA 1
ATOM 1242 C C . ALA A 1 160 ? 21.094 0.619 -33.760 1.00 76.75 160 ALA A C 1
ATOM 1244 O O . ALA A 1 160 ? 20.626 0.924 -32.656 1.00 76.75 160 ALA A O 1
ATOM 1245 N N . PRO A 1 161 ? 21.125 1.508 -34.768 1.00 72.38 161 PRO A N 1
ATOM 1246 C CA . PRO A 1 161 ? 20.480 2.813 -34.670 1.00 72.38 161 PRO A CA 1
ATOM 1247 C C . PRO A 1 161 ? 19.004 2.675 -34.256 1.00 72.38 161 PRO A C 1
ATOM 1249 O O . PRO A 1 161 ? 18.223 2.017 -34.936 1.00 72.38 161 PRO A O 1
ATOM 1252 N N . GLY A 1 162 ? 18.629 3.269 -33.119 1.00 68.50 162 GLY A N 1
ATOM 1253 C CA . GLY A 1 162 ? 17.262 3.218 -32.575 1.00 68.50 162 GLY A CA 1
ATOM 1254 C C . GLY A 1 162 ? 16.895 1.963 -31.766 1.00 68.50 162 GLY A C 1
ATOM 1255 O O . GLY A 1 162 ? 15.821 1.950 -31.166 1.00 68.50 162 GLY A O 1
ATOM 1256 N N . LEU A 1 163 ? 17.775 0.951 -31.688 1.00 73.00 163 LEU A N 1
ATOM 1257 C CA . LEU A 1 163 ? 17.553 -0.291 -30.935 1.00 73.00 163 LEU A CA 1
ATOM 1258 C C . LEU A 1 163 ? 18.599 -0.480 -29.831 1.00 73.00 163 LEU A C 1
ATOM 1260 O O . LEU A 1 163 ? 19.805 -0.572 -30.094 1.00 73.00 163 LEU A O 1
ATOM 1264 N N . GLN A 1 164 ? 18.126 -0.601 -28.591 1.00 80.19 164 GLN A N 1
ATOM 1265 C CA . GLN A 1 164 ? 18.978 -0.834 -27.424 1.00 80.19 164 GLN A CA 1
ATOM 1266 C C . GLN A 1 164 ? 18.412 -1.963 -26.561 1.00 80.19 164 GLN A C 1
ATOM 1268 O O . GLN A 1 164 ? 17.194 -2.102 -26.422 1.00 80.19 164 GLN A O 1
ATOM 1273 N N . ILE A 1 165 ? 19.304 -2.760 -25.973 1.00 81.44 165 ILE A N 1
ATOM 1274 C CA . ILE A 1 165 ? 18.959 -3.745 -24.944 1.00 81.44 165 ILE A CA 1
ATOM 1275 C C . ILE A 1 165 ? 19.412 -3.208 -23.602 1.00 81.44 165 ILE A C 1
ATOM 1277 O O . ILE A 1 165 ? 20.519 -2.687 -23.480 1.00 81.44 165 ILE A O 1
ATOM 1281 N N . VAL A 1 166 ? 18.565 -3.371 -22.595 1.00 82.81 166 VAL A N 1
ATOM 1282 C CA . VAL A 1 166 ? 18.867 -2.970 -21.229 1.00 82.81 166 VAL A CA 1
ATOM 1283 C C . VAL A 1 166 ? 18.724 -4.162 -20.304 1.00 82.81 166 VAL A C 1
ATOM 1285 O O . VAL A 1 166 ? 17.741 -4.894 -20.357 1.00 82.81 166 VAL A O 1
ATOM 1288 N N . ALA A 1 167 ? 19.718 -4.354 -19.450 1.00 83.81 167 ALA A N 1
ATOM 1289 C CA . ALA A 1 167 ? 19.689 -5.342 -18.388 1.00 83.81 167 ALA A CA 1
ATOM 1290 C C . ALA A 1 167 ? 20.069 -4.657 -17.083 1.00 83.81 167 ALA A C 1
ATOM 1292 O O . ALA A 1 167 ? 21.014 -3.869 -17.036 1.00 83.81 167 ALA A O 1
ATOM 1293 N N . GLY A 1 168 ? 19.338 -4.943 -16.017 1.00 84.25 168 GLY A N 1
ATOM 1294 C CA . GLY A 1 168 ? 19.575 -4.272 -14.755 1.00 84.25 168 GLY A CA 1
ATOM 1295 C C . GLY A 1 168 ? 19.021 -5.002 -13.557 1.00 84.25 168 GLY A C 1
ATOM 1296 O O . GLY A 1 168 ? 18.284 -5.987 -13.655 1.00 84.25 168 GLY A O 1
ATOM 1297 N N . ALA A 1 169 ? 19.406 -4.483 -12.402 1.00 84.69 169 ALA A N 1
ATOM 1298 C CA . ALA A 1 169 ? 18.942 -4.963 -11.123 1.00 84.69 169 ALA A CA 1
ATOM 1299 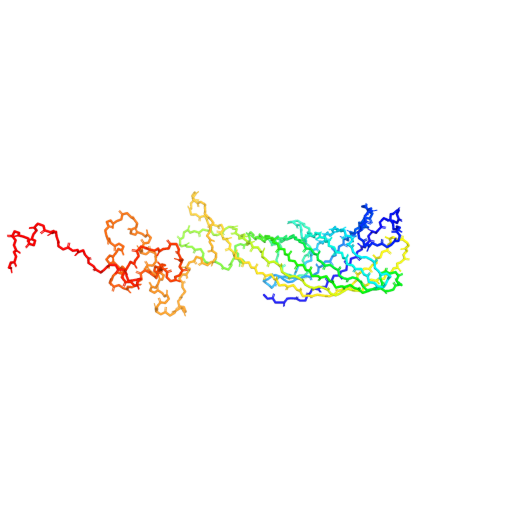C C . ALA A 1 169 ? 18.535 -3.788 -10.241 1.00 84.69 169 ALA A C 1
ATOM 1301 O O . ALA A 1 169 ? 19.050 -2.674 -10.348 1.00 84.69 169 ALA A O 1
ATOM 1302 N N . GLY A 1 170 ? 17.586 -4.038 -9.354 1.00 84.62 170 GLY A N 1
ATOM 1303 C CA . GLY A 1 170 ? 17.028 -3.001 -8.513 1.00 84.62 170 GLY A CA 1
ATOM 1304 C C . GLY A 1 170 ? 16.468 -3.520 -7.209 1.00 84.62 170 GLY A C 1
ATOM 1305 O O . GLY A 1 170 ? 16.497 -4.711 -6.903 1.00 84.62 170 GLY A O 1
ATOM 1306 N N . THR A 1 171 ? 15.921 -2.592 -6.439 1.00 84.44 171 THR A N 1
ATOM 1307 C CA . THR A 1 171 ? 15.144 -2.889 -5.246 1.00 84.44 171 THR A CA 1
ATOM 1308 C C . THR A 1 171 ? 13.731 -2.366 -5.424 1.00 84.44 171 THR A C 1
ATOM 1310 O O . THR A 1 171 ? 13.509 -1.266 -5.934 1.00 84.44 171 THR A O 1
ATOM 1313 N N . ARG A 1 172 ? 12.763 -3.165 -4.978 1.00 82.69 172 ARG A N 1
ATOM 1314 C CA . ARG A 1 172 ? 11.349 -2.794 -4.936 1.00 82.69 172 ARG A CA 1
ATOM 1315 C C . ARG A 1 172 ? 10.847 -2.902 -3.504 1.00 82.69 172 ARG A C 1
ATOM 1317 O O . ARG A 1 172 ? 11.079 -3.898 -2.815 1.00 82.69 172 ARG A O 1
ATOM 1324 N N . SER A 1 173 ? 10.133 -1.873 -3.066 1.00 84.50 173 SER A N 1
ATOM 1325 C CA . SER A 1 173 ? 9.409 -1.839 -1.802 1.00 84.50 173 SER A CA 1
ATOM 1326 C C . SER A 1 173 ? 7.928 -1.650 -2.084 1.00 84.50 173 SER A C 1
ATOM 1328 O O . SER A 1 173 ? 7.496 -0.561 -2.455 1.00 84.50 173 SER A O 1
ATOM 1330 N N . VAL A 1 174 ? 7.141 -2.692 -1.832 1.00 80.69 174 VAL A N 1
ATOM 1331 C CA . VAL A 1 174 ? 5.679 -2.629 -1.891 1.00 80.69 174 VAL A CA 1
ATOM 1332 C C . VAL A 1 174 ? 5.130 -2.588 -0.468 1.00 80.69 174 VAL A C 1
ATOM 1334 O O . VAL A 1 174 ? 5.489 -3.414 0.378 1.00 80.69 174 VAL A O 1
ATOM 1337 N N . LYS A 1 175 ? 4.267 -1.612 -0.196 1.00 83.19 175 LYS A N 1
ATOM 1338 C CA . LYS A 1 175 ? 3.460 -1.508 1.023 1.00 83.19 175 LYS A CA 1
ATOM 1339 C C . LYS A 1 175 ? 1.997 -1.509 0.611 1.00 83.19 175 LYS A C 1
ATOM 1341 O O . LYS A 1 175 ? 1.655 -0.852 -0.362 1.00 83.19 175 LYS A O 1
ATOM 1346 N N . GLY A 1 176 ? 1.132 -2.198 1.340 1.00 77.69 176 GLY A N 1
ATOM 1347 C CA . GLY A 1 176 ? -0.292 -2.178 1.032 1.00 77.69 176 GLY A CA 1
ATOM 1348 C C . GLY A 1 176 ? -1.145 -2.600 2.209 1.00 77.69 176 GLY A C 1
ATOM 1349 O O . GLY A 1 176 ? -0.672 -3.347 3.067 1.00 77.69 176 GLY A O 1
ATOM 1350 N N . LYS A 1 177 ? -2.378 -2.095 2.238 1.00 80.06 177 LYS A N 1
ATOM 1351 C CA . LYS A 1 177 ? -3.391 -2.464 3.228 1.00 80.06 177 LYS A CA 1
ATOM 1352 C C . LYS A 1 177 ? -4.412 -3.387 2.556 1.00 80.06 177 LYS A C 1
ATOM 1354 O O . LYS A 1 177 ? -5.023 -2.950 1.576 1.00 80.06 177 LYS A O 1
ATOM 1359 N N . PRO A 1 178 ? -4.564 -4.641 3.009 1.00 80.75 178 PRO A N 1
ATOM 1360 C CA . PRO A 1 178 ? -5.569 -5.541 2.462 1.00 80.75 178 PRO A CA 1
ATOM 1361 C C . PRO A 1 178 ? -6.982 -5.122 2.854 1.00 80.75 178 PRO A C 1
ATOM 1363 O O . PRO A 1 178 ? -7.220 -4.688 3.978 1.00 80.75 178 PRO A O 1
ATOM 1366 N N . LEU A 1 179 ? -7.912 -5.283 1.920 1.00 85.19 179 LEU A N 1
ATOM 1367 C CA . LEU A 1 179 ? -9.353 -5.270 2.133 1.00 85.19 179 LEU A CA 1
ATOM 1368 C C . LEU A 1 179 ? -9.880 -6.633 1.693 1.00 85.19 179 LEU A C 1
ATOM 1370 O O . LEU A 1 179 ? -9.620 -7.057 0.568 1.00 85.19 179 LEU A O 1
ATOM 1374 N N . TYR A 1 180 ? -10.616 -7.308 2.559 1.00 84.56 180 TYR A N 1
ATOM 1375 C CA . TYR A 1 180 ? -11.219 -8.603 2.285 1.00 84.56 180 TYR A CA 1
ATOM 1376 C C . TYR A 1 180 ? -12.700 -8.413 1.963 1.00 84.56 180 TYR A C 1
ATOM 1378 O O . TYR A 1 180 ? -13.408 -7.719 2.688 1.00 84.56 180 TYR A O 1
ATOM 1386 N N . GLY A 1 181 ? -13.155 -8.983 0.851 1.00 86.00 181 GLY A N 1
ATOM 1387 C CA . GLY A 1 181 ? -14.569 -9.168 0.562 1.00 86.00 181 GLY A CA 1
ATOM 1388 C C . GLY A 1 181 ? -15.099 -10.264 1.472 1.00 86.00 181 GLY A C 1
ATOM 1389 O O . GLY A 1 181 ? -14.553 -11.366 1.494 1.00 86.00 181 GLY A O 1
ATOM 1390 N N . VAL A 1 182 ? -16.108 -9.933 2.271 1.00 85.50 182 VAL A N 1
ATOM 1391 C CA . VAL A 1 182 ? -16.733 -10.842 3.227 1.00 85.50 182 VAL A CA 1
ATOM 1392 C C . VAL A 1 182 ? -18.222 -10.910 2.918 1.00 85.50 182 VAL A C 1
ATOM 1394 O O . VAL A 1 182 ? -18.905 -9.882 2.874 1.00 85.50 182 VAL A O 1
ATOM 1397 N N . ARG A 1 183 ? -18.718 -12.131 2.704 1.00 85.62 183 ARG A N 1
ATOM 1398 C CA . ARG A 1 183 ? -20.139 -12.446 2.552 1.00 85.62 183 ARG A CA 1
ATOM 1399 C C . ARG A 1 183 ? -20.711 -13.016 3.841 1.00 85.62 183 ARG A C 1
ATOM 1401 O O . ARG A 1 183 ? -20.144 -13.951 4.399 1.00 85.62 183 ARG A O 1
ATOM 1408 N N . ASN A 1 184 ? -21.860 -12.499 4.263 1.00 84.38 184 ASN A N 1
ATOM 1409 C CA . ASN A 1 184 ? -22.705 -13.073 5.308 1.00 84.38 184 ASN A CA 1
ATOM 1410 C C . ASN A 1 184 ? -24.139 -13.191 4.764 1.00 84.38 184 ASN A C 1
ATOM 1412 O O . ASN A 1 184 ? -24.909 -12.233 4.779 1.00 84.38 184 ASN A O 1
ATOM 1416 N N . GLY A 1 185 ? -24.479 -14.345 4.185 1.00 83.88 185 GLY A N 1
ATOM 1417 C CA . GLY A 1 185 ? -25.734 -14.504 3.446 1.00 83.88 185 GLY A CA 1
ATOM 1418 C C . GLY A 1 185 ? -25.785 -13.616 2.194 1.00 83.88 185 GLY A C 1
ATOM 1419 O O . GLY A 1 185 ? -24.964 -13.779 1.291 1.00 83.88 185 GLY A O 1
ATOM 1420 N N . LEU A 1 186 ? -26.761 -12.702 2.131 1.00 82.31 186 LEU A N 1
ATOM 1421 C CA . LEU A 1 186 ? -26.908 -11.728 1.036 1.00 82.31 186 LEU A CA 1
ATOM 1422 C C . LEU A 1 186 ? -26.076 -10.453 1.244 1.00 82.31 186 LEU A C 1
ATOM 1424 O O . LEU A 1 186 ? -25.899 -9.688 0.295 1.00 82.31 186 LEU A O 1
ATOM 1428 N N . ASP A 1 187 ? -25.545 -10.235 2.449 1.00 82.12 187 ASP A N 1
ATOM 1429 C CA . ASP A 1 187 ? -24.747 -9.053 2.752 1.00 82.12 187 ASP A CA 1
ATOM 1430 C C . ASP A 1 187 ? -23.309 -9.248 2.275 1.00 82.12 187 ASP A C 1
ATOM 1432 O O . ASP A 1 187 ? -22.631 -10.212 2.641 1.00 82.12 187 ASP A O 1
ATOM 1436 N N . TYR A 1 188 ? -22.835 -8.305 1.460 1.00 82.88 188 TYR A N 1
ATOM 1437 C CA . TYR A 1 188 ? -21.464 -8.258 0.969 1.00 82.88 188 TYR A CA 1
ATOM 1438 C C . TYR A 1 188 ? -20.790 -6.965 1.414 1.00 82.88 188 TYR A C 1
ATOM 1440 O O . TYR A 1 188 ? -21.269 -5.869 1.118 1.00 82.88 188 TYR A O 1
ATOM 1448 N N . SER A 1 189 ? -19.662 -7.085 2.111 1.00 82.75 189 SER A N 1
ATOM 1449 C CA . SER A 1 189 ? -18.919 -5.938 2.634 1.00 82.75 189 SER A CA 1
ATOM 1450 C C . SER A 1 189 ? -17.416 -6.096 2.424 1.00 82.75 189 SER A C 1
ATOM 1452 O O . SER A 1 189 ? -16.897 -7.208 2.371 1.00 82.75 189 SER A O 1
ATOM 1454 N N . PHE A 1 190 ? -16.708 -4.971 2.290 1.00 82.06 190 PHE A N 1
ATOM 1455 C CA . PHE A 1 190 ? -15.246 -4.954 2.280 1.00 82.06 190 PHE A CA 1
ATOM 1456 C C . PHE A 1 190 ? -14.733 -4.571 3.664 1.00 82.06 190 PHE A C 1
ATOM 1458 O O . PHE A 1 190 ? -14.983 -3.465 4.143 1.00 82.06 190 PHE A O 1
ATOM 1465 N N . VAL A 1 191 ? -13.988 -5.478 4.283 1.00 79.12 191 VAL A N 1
ATOM 1466 C CA . VAL A 1 191 ? -13.455 -5.335 5.634 1.00 79.12 191 VAL A CA 1
ATOM 1467 C C . VAL A 1 191 ? -11.939 -5.139 5.544 1.00 79.12 191 VAL A C 1
ATOM 1469 O O . VAL A 1 191 ? -11.263 -5.934 4.890 1.00 79.12 191 VAL A O 1
ATOM 1472 N N . PRO A 1 192 ? -11.356 -4.087 6.147 1.00 76.50 192 PRO A N 1
ATOM 1473 C CA . PRO A 1 192 ? -9.903 -3.966 6.239 1.00 76.50 192 PRO A CA 1
ATOM 1474 C C . PRO A 1 192 ? -9.307 -5.210 6.896 1.00 76.50 192 PRO A C 1
ATOM 1476 O O . PRO A 1 192 ? -9.849 -5.703 7.872 1.00 76.50 192 PRO A O 1
ATOM 1479 N N . GLY A 1 193 ? -8.162 -5.694 6.425 1.00 62.28 193 GLY A N 1
ATOM 1480 C CA . GLY A 1 193 ? -7.445 -6.785 7.095 1.00 62.28 193 GLY A CA 1
ATOM 1481 C C . GLY A 1 193 ? -6.901 -6.437 8.476 1.00 62.28 193 GLY A C 1
ATOM 1482 O O . GLY A 1 193 ? -6.473 -7.320 9.209 1.00 62.28 193 GLY A O 1
ATOM 1483 N N . ASP A 1 194 ? -6.921 -5.146 8.806 1.00 58.72 194 ASP A N 1
ATOM 1484 C CA . ASP A 1 194 ? -6.648 -4.618 10.139 1.00 58.72 194 ASP A CA 1
ATOM 1485 C C . ASP A 1 194 ? -7.943 -4.413 10.948 1.00 58.72 194 ASP A C 1
ATOM 1487 O O . ASP A 1 194 ? -7.889 -3.873 12.056 1.00 58.72 194 ASP A O 1
ATOM 1491 N N . ALA A 1 195 ? -9.115 -4.794 10.413 1.00 54.69 195 ALA A N 1
ATOM 1492 C CA . ALA A 1 195 ? -10.310 -4.938 11.234 1.00 54.69 195 ALA A CA 1
ATOM 1493 C C . ALA A 1 195 ? -9.922 -5.824 12.409 1.00 54.69 195 ALA A C 1
ATOM 1495 O O . ALA A 1 195 ? -9.201 -6.801 12.227 1.00 54.69 195 ALA A O 1
ATOM 1496 N N . GLN A 1 196 ? -10.269 -5.377 13.613 1.00 57.94 196 GLN A N 1
ATOM 1497 C CA . GLN A 1 196 ? -9.741 -5.899 14.865 1.00 57.94 196 GLN A CA 1
ATOM 1498 C C . GLN A 1 196 ? -10.140 -7.369 15.079 1.00 57.94 196 GLN A C 1
ATOM 1500 O O . GLN A 1 196 ? -10.997 -7.669 15.903 1.00 57.94 196 GLN A O 1
ATOM 1505 N N . ASP A 1 197 ? -9.483 -8.288 14.377 1.00 65.25 197 ASP A N 1
ATOM 1506 C CA . ASP A 1 197 ? -9.611 -9.718 14.590 1.00 65.25 197 ASP A CA 1
ATOM 1507 C C . ASP A 1 197 ? -9.099 -10.003 15.991 1.00 65.25 197 ASP A C 1
ATOM 1509 O O . ASP A 1 197 ? -8.004 -9.570 16.372 1.00 65.25 197 ASP A O 1
ATOM 1513 N N . TRP A 1 198 ? -9.911 -10.685 16.790 1.00 76.50 198 TRP A N 1
ATOM 1514 C CA . TRP A 1 198 ? -9.513 -11.113 18.120 1.00 76.50 198 TRP A CA 1
ATOM 1515 C C . TRP A 1 198 ? -8.292 -12.033 18.018 1.00 76.50 198 TRP A C 1
ATOM 1517 O O . TRP A 1 198 ? -8.312 -13.019 17.284 1.00 76.50 198 TRP A O 1
ATOM 1527 N N . LYS A 1 199 ? -7.215 -11.713 18.743 1.00 76.00 199 LYS A N 1
ATOM 1528 C CA . LYS A 1 199 ? -5.999 -12.534 18.778 1.00 76.00 199 LYS A CA 1
ATOM 1529 C C . LYS A 1 199 ? -5.707 -12.935 20.210 1.00 76.00 199 LYS A C 1
ATOM 1531 O O . LYS A 1 199 ? -5.446 -12.086 21.061 1.00 76.00 199 LYS A O 1
ATOM 1536 N N . ASP A 1 200 ? -5.667 -14.235 20.474 1.00 80.06 200 ASP A N 1
ATOM 1537 C CA . ASP A 1 200 ? -5.413 -14.732 21.828 1.00 80.06 200 ASP A CA 1
ATOM 1538 C C . ASP A 1 200 ? -4.004 -14.409 22.340 1.00 80.06 200 ASP A C 1
ATOM 1540 O O . ASP A 1 200 ? -3.804 -14.339 23.551 1.00 80.06 200 ASP A O 1
ATOM 1544 N N . SER A 1 201 ? -3.059 -14.126 21.443 1.00 85.12 201 SER A N 1
ATOM 1545 C CA . SER A 1 201 ? -1.694 -13.708 21.778 1.00 85.12 201 SER A CA 1
ATOM 1546 C C . SER A 1 201 ? -1.557 -12.237 22.199 1.00 85.12 201 SER A C 1
ATOM 1548 O O . SER A 1 201 ? -0.459 -11.819 22.553 1.00 85.12 201 SER A O 1
ATOM 1550 N N . GLU A 1 202 ? -2.611 -11.423 22.095 1.00 85.12 202 GLU A N 1
ATOM 1551 C CA . GLU A 1 202 ? -2.573 -10.003 22.476 1.00 85.12 202 GLU A CA 1
ATOM 1552 C C . GLU A 1 202 ? -2.604 -9.796 23.992 1.00 85.12 202 GLU A C 1
ATOM 1554 O O . GLU A 1 202 ? -3.100 -10.643 24.745 1.00 85.12 202 GLU A O 1
ATOM 1559 N N . THR A 1 203 ? -2.100 -8.642 24.442 1.00 92.44 203 THR A N 1
ATOM 1560 C CA . THR A 1 203 ? -2.142 -8.281 25.863 1.00 92.44 203 THR A CA 1
ATOM 1561 C C . THR A 1 203 ? -3.579 -8.055 26.326 1.00 92.44 203 THR A C 1
ATOM 1563 O O . THR A 1 203 ? -4.494 -7.828 25.527 1.00 92.44 203 THR A O 1
ATOM 1566 N N . PHE A 1 204 ? -3.788 -8.098 27.641 1.00 91.19 204 PHE A N 1
ATOM 1567 C CA . PHE A 1 204 ? -5.094 -7.829 28.232 1.00 91.19 204 PHE A CA 1
ATOM 1568 C C . PHE A 1 204 ? -5.639 -6.454 27.811 1.00 91.19 204 PHE A C 1
ATOM 1570 O O . PHE A 1 204 ? -6.801 -6.344 27.432 1.00 91.19 204 PHE A O 1
ATOM 1577 N N . GLU A 1 205 ? -4.795 -5.424 27.786 1.00 91.00 205 GLU A N 1
ATOM 1578 C CA . GLU A 1 205 ? -5.157 -4.054 27.406 1.00 91.00 205 GLU A CA 1
ATOM 1579 C C . GLU A 1 205 ? -5.599 -3.968 25.944 1.00 91.00 205 GLU A C 1
ATOM 1581 O O . GLU A 1 205 ? -6.615 -3.346 25.643 1.00 91.00 205 GLU A O 1
ATOM 1586 N N . GLN A 1 206 ? -4.880 -4.634 25.034 1.00 87.75 206 GLN A N 1
ATOM 1587 C CA . GLN A 1 206 ? -5.239 -4.692 23.614 1.00 87.75 206 GLN A CA 1
ATOM 1588 C C . GLN A 1 206 ? -6.590 -5.384 23.412 1.00 87.75 206 GLN A C 1
ATOM 1590 O O . GLN A 1 206 ? -7.442 -4.893 22.672 1.00 87.75 206 GLN A O 1
ATOM 1595 N N . LYS A 1 207 ? -6.818 -6.494 24.118 1.00 89.19 207 LYS A N 1
ATOM 1596 C CA . LYS A 1 207 ? -8.093 -7.219 24.103 1.00 89.19 207 LYS A CA 1
ATOM 1597 C C . LYS A 1 207 ? -9.242 -6.377 24.660 1.00 89.19 207 LYS A C 1
ATOM 1599 O O . LYS A 1 207 ? -10.312 -6.325 24.054 1.00 89.19 207 LYS A O 1
ATOM 1604 N N . MET A 1 208 ? -9.021 -5.680 25.775 1.00 92.69 208 MET A N 1
ATOM 1605 C CA . MET A 1 208 ? -10.006 -4.772 26.367 1.00 92.69 208 MET A CA 1
ATOM 1606 C C . MET A 1 208 ? -10.340 -3.610 25.434 1.00 92.69 208 MET A C 1
ATOM 1608 O O . MET A 1 208 ? -11.515 -3.287 25.273 1.00 92.69 208 MET A O 1
ATOM 1612 N N . GLU A 1 209 ? -9.342 -3.035 24.760 1.00 90.62 209 GLU A N 1
ATOM 1613 C CA . GLU A 1 209 ? -9.553 -1.986 23.763 1.00 90.62 209 GLU A CA 1
ATOM 1614 C C . GLU A 1 209 ? -10.466 -2.463 22.625 1.00 90.62 209 GLU A C 1
ATOM 1616 O O . GLU A 1 209 ? -11.397 -1.749 22.253 1.00 90.62 209 GLU A O 1
ATOM 1621 N N . LYS A 1 210 ? -10.274 -3.696 22.134 1.00 87.44 210 LYS A N 1
ATOM 1622 C CA . LYS A 1 210 ? -11.133 -4.308 21.106 1.00 87.44 210 LYS A CA 1
ATOM 1623 C C . LYS A 1 210 ? -12.563 -4.534 21.579 1.00 87.44 210 LYS A C 1
ATOM 1625 O O . LYS A 1 210 ? -13.507 -4.121 20.905 1.00 87.44 210 LYS A O 1
ATOM 1630 N N . ILE A 1 211 ? -12.731 -5.160 22.746 1.00 91.00 211 ILE A N 1
ATOM 1631 C CA . ILE A 1 211 ? -14.055 -5.438 23.326 1.00 91.00 211 ILE A CA 1
ATOM 1632 C C . ILE A 1 211 ? -14.829 -4.135 23.505 1.00 91.00 211 ILE A C 1
ATOM 1634 O O . ILE A 1 211 ? -15.984 -4.030 23.092 1.00 91.00 211 ILE A O 1
ATOM 1638 N N . HIS A 1 212 ? -14.191 -3.123 24.091 1.00 94.00 212 HIS A N 1
ATOM 1639 C CA . HIS A 1 212 ? -14.835 -1.843 24.342 1.00 94.00 212 HIS A CA 1
ATOM 1640 C C . HIS A 1 212 ? -15.080 -1.033 23.073 1.00 94.00 212 HIS A C 1
ATOM 1642 O O . HIS A 1 212 ? -16.084 -0.329 23.018 1.00 94.00 212 HIS A O 1
ATOM 1648 N N . MET A 1 213 ? -14.239 -1.156 22.042 1.00 91.12 213 MET A N 1
ATOM 1649 C CA . MET A 1 213 ? -14.517 -0.563 20.733 1.00 91.12 213 MET A CA 1
ATOM 1650 C C . MET A 1 213 ? -15.789 -1.159 20.119 1.00 91.12 213 MET A C 1
ATOM 1652 O O . MET A 1 213 ? -16.692 -0.417 19.737 1.00 91.12 213 MET A O 1
ATOM 1656 N N . GLN A 1 214 ? -15.911 -2.490 20.094 1.00 89.62 214 GLN A N 1
ATOM 1657 C CA . GLN A 1 214 ? -17.117 -3.152 19.582 1.00 89.62 214 GLN A CA 1
ATOM 1658 C C . GLN A 1 214 ? -18.351 -2.815 20.425 1.00 89.62 214 GLN A C 1
ATOM 1660 O O . GLN A 1 214 ? -19.406 -2.500 19.878 1.00 89.62 214 GLN A O 1
ATOM 1665 N N . LYS A 1 215 ? -18.215 -2.785 21.758 1.00 93.25 215 LYS A N 1
ATOM 1666 C CA . LYS A 1 215 ? -19.290 -2.362 22.666 1.00 93.25 215 LYS A CA 1
ATOM 1667 C C . LYS A 1 215 ? -19.712 -0.913 22.416 1.00 93.25 215 LYS A C 1
ATOM 1669 O O . LYS A 1 215 ? -20.903 -0.625 22.397 1.00 93.25 215 LYS A O 1
ATOM 1674 N N . TYR A 1 216 ? -18.760 -0.006 22.215 1.00 92.94 216 TYR A N 1
ATOM 1675 C CA . TYR A 1 216 ? -19.040 1.396 21.921 1.00 92.94 216 TYR A CA 1
ATOM 1676 C C . TYR A 1 216 ? -19.849 1.539 20.630 1.00 92.94 216 TYR A C 1
ATOM 1678 O O . TYR A 1 216 ? -20.857 2.240 20.633 1.00 92.94 216 TYR A O 1
ATOM 1686 N N . LEU A 1 217 ? -19.467 0.834 19.561 1.00 89.44 217 LEU A N 1
ATOM 1687 C CA . LEU A 1 217 ? -20.216 0.824 18.300 1.00 89.44 217 LEU A CA 1
ATOM 1688 C C . LEU A 1 217 ? -21.613 0.204 18.459 1.00 89.44 217 LEU A C 1
ATOM 1690 O O . LEU A 1 217 ? -22.584 0.756 17.953 1.00 89.44 217 LEU A O 1
ATOM 1694 N N . ALA A 1 218 ? -21.733 -0.896 19.205 1.00 90.69 218 ALA A N 1
ATOM 1695 C CA . ALA A 1 218 ? -23.015 -1.554 19.462 1.00 90.69 218 ALA A CA 1
ATOM 1696 C C . ALA A 1 218 ? -23.985 -0.695 20.294 1.00 90.69 218 ALA A C 1
ATOM 1698 O O . ALA A 1 218 ? -25.197 -0.828 20.160 1.00 90.69 218 ALA A O 1
ATOM 1699 N N . LEU A 1 219 ? -23.463 0.195 21.141 1.00 94.25 219 LEU A N 1
ATOM 1700 C CA . LEU A 1 219 ? -24.248 1.138 21.944 1.00 94.25 219 LEU A CA 1
ATOM 1701 C C . LEU A 1 219 ? -24.565 2.447 21.200 1.00 94.25 219 LEU A C 1
ATOM 1703 O O . LEU A 1 219 ? -25.015 3.412 21.820 1.00 94.25 219 LEU A O 1
ATOM 1707 N N . PHE A 1 220 ? -24.322 2.516 19.889 1.00 90.88 220 PHE A N 1
ATOM 1708 C CA . PHE A 1 220 ? -24.693 3.683 19.097 1.00 90.88 220 PHE A CA 1
ATOM 1709 C C . PHE A 1 220 ? -26.212 3.899 19.147 1.00 90.88 220 PHE A C 1
ATOM 1711 O O . PHE A 1 220 ? -26.985 2.980 18.896 1.00 90.88 220 PHE A O 1
ATOM 1718 N N . LEU A 1 221 ? -26.628 5.123 19.490 1.00 91.94 221 LEU A N 1
ATOM 1719 C CA . LEU A 1 221 ? -28.028 5.504 19.740 1.00 91.94 221 LEU A CA 1
ATOM 1720 C C . LEU A 1 221 ? -28.697 4.779 20.922 1.00 91.94 221 LEU A C 1
ATOM 1722 O O . LEU A 1 221 ? -29.921 4.779 21.027 1.00 91.94 221 LEU A O 1
ATOM 1726 N N . VAL A 1 222 ? -27.909 4.221 21.846 1.00 92.12 222 VAL A N 1
ATOM 1727 C CA . VAL A 1 222 ? -28.401 3.657 23.112 1.00 92.12 222 VAL A CA 1
ATOM 1728 C C . VAL A 1 222 ? -28.104 4.634 24.253 1.00 92.12 222 VAL A C 1
ATOM 1730 O O . VAL A 1 222 ? -27.163 4.454 25.033 1.00 92.12 222 VAL A O 1
ATOM 1733 N N . ASP A 1 223 ? -28.911 5.694 24.334 1.00 92.19 223 ASP A N 1
ATOM 1734 C CA . ASP A 1 223 ? -28.842 6.741 25.362 1.00 92.19 223 ASP A CA 1
ATOM 1735 C C . ASP A 1 223 ? -27.397 7.215 25.654 1.00 92.19 223 ASP A C 1
ATOM 1737 O O . ASP A 1 223 ? -26.587 7.441 24.757 1.00 92.19 223 ASP A O 1
ATOM 1741 N N . MET A 1 224 ? -27.055 7.369 26.938 1.00 93.12 224 MET A N 1
ATOM 1742 C CA . MET A 1 224 ? -25.727 7.740 27.429 1.00 93.12 224 MET A CA 1
ATOM 1743 C C . MET A 1 224 ? -24.840 6.528 27.757 1.00 93.12 224 MET A C 1
ATOM 1745 O O . MET A 1 224 ? -23.795 6.690 28.393 1.00 93.12 224 MET A O 1
ATOM 1749 N N . GLN A 1 225 ? -25.210 5.313 27.331 1.00 94.56 225 GLN A N 1
ATOM 1750 C CA . GLN A 1 225 ? -24.480 4.092 27.701 1.00 94.56 225 GLN A CA 1
ATOM 1751 C C . GLN A 1 225 ? -23.025 4.116 27.215 1.00 94.56 225 GLN A C 1
ATOM 1753 O O . GLN A 1 225 ? -22.118 3.749 27.963 1.00 94.56 225 GLN A O 1
ATOM 1758 N N . GLN A 1 226 ? -22.776 4.641 26.010 1.00 93.75 226 GLN A N 1
ATOM 1759 C CA . GLN A 1 226 ? -21.420 4.855 25.487 1.00 93.75 226 GLN A CA 1
ATOM 1760 C C . GLN A 1 226 ? -20.568 5.715 26.433 1.00 93.75 226 GLN A C 1
ATOM 1762 O O . GLN A 1 226 ? -19.418 5.387 26.727 1.00 93.75 226 GLN A O 1
ATOM 1767 N N . TRP A 1 227 ? -21.144 6.806 26.943 1.00 91.44 227 TRP A N 1
ATOM 1768 C CA . TRP A 1 227 ? -20.455 7.726 27.843 1.00 91.44 227 TRP A CA 1
ATOM 1769 C C . TRP A 1 227 ? -20.196 7.099 2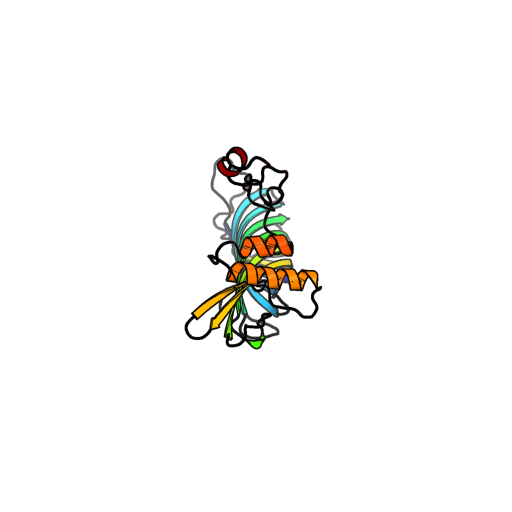9.216 1.00 91.44 227 TRP A C 1
ATOM 1771 O O . TRP A 1 227 ? -19.144 7.319 29.816 1.00 91.44 227 TRP A O 1
ATOM 1781 N N . PHE A 1 228 ? -21.128 6.292 29.723 1.00 93.31 228 PHE A N 1
ATOM 1782 C CA . PHE A 1 228 ? -20.974 5.603 31.005 1.00 93.31 228 PHE A CA 1
ATOM 1783 C C . PHE A 1 228 ? -19.847 4.572 30.955 1.00 93.31 228 PHE A C 1
ATOM 1785 O O . PHE A 1 228 ? -19.002 4.534 31.847 1.00 93.31 228 PHE A O 1
ATOM 1792 N N . GLU A 1 229 ? -19.791 3.791 29.881 1.00 94.06 229 GLU A N 1
ATOM 1793 C CA . GLU A 1 229 ? -18.757 2.779 29.674 1.00 94.06 229 GLU A CA 1
ATOM 1794 C C . GLU A 1 229 ? -17.370 3.384 29.485 1.00 94.06 229 GLU A C 1
ATOM 1796 O O . GLU A 1 229 ? -16.405 2.908 30.094 1.00 94.06 229 GLU A O 1
ATOM 1801 N N . TYR A 1 230 ? -17.283 4.474 28.719 1.00 93.00 230 TYR A N 1
ATOM 1802 C CA . TYR A 1 230 ? -16.039 5.215 28.558 1.00 93.00 230 TYR A CA 1
ATOM 1803 C C . TYR A 1 230 ? -15.536 5.766 29.899 1.00 93.00 230 TYR A C 1
ATOM 1805 O O . TYR A 1 230 ? -14.372 5.582 30.236 1.00 93.00 230 TYR A O 1
ATOM 1813 N N . ARG A 1 231 ? -16.410 6.357 30.728 1.00 92.50 231 ARG A N 1
ATOM 1814 C CA . ARG A 1 231 ? -16.023 6.839 32.070 1.00 92.50 231 ARG A CA 1
ATOM 1815 C C . ARG A 1 231 ? -15.610 5.713 33.019 1.00 92.50 231 ARG A C 1
ATOM 1817 O O . ARG A 1 231 ? -14.734 5.917 33.851 1.00 92.50 231 ARG A O 1
ATOM 1824 N N . ARG A 1 232 ? -16.240 4.539 32.916 1.00 93.50 232 ARG A N 1
ATOM 1825 C CA . ARG A 1 232 ? -15.957 3.382 33.780 1.00 93.50 232 ARG A CA 1
ATOM 1826 C C . ARG A 1 232 ? -14.610 2.733 33.469 1.00 93.50 232 ARG A C 1
ATOM 1828 O O . ARG A 1 232 ? -13.980 2.199 34.375 1.00 93.50 232 ARG A O 1
ATOM 1835 N N . THR A 1 233 ? -14.206 2.718 32.198 1.00 93.56 233 THR A N 1
ATOM 1836 C CA . THR A 1 233 ? -13.082 1.883 31.731 1.00 93.56 233 THR A CA 1
ATOM 1837 C C . THR A 1 233 ? -11.962 2.638 31.028 1.00 93.56 233 THR A C 1
ATOM 1839 O O . THR A 1 233 ? -10.878 2.088 30.877 1.00 93.56 233 THR A O 1
ATOM 1842 N N . GLY A 1 234 ? -12.203 3.869 30.578 1.00 90.88 234 GLY A N 1
ATOM 1843 C CA . GLY A 1 234 ? -11.280 4.626 29.729 1.00 90.88 234 GLY A CA 1
ATOM 1844 C C . GLY A 1 234 ? -11.202 4.128 28.280 1.00 90.88 234 GLY A C 1
ATOM 1845 O O . GLY A 1 234 ? -10.463 4.708 27.486 1.00 90.88 234 GLY A O 1
ATOM 1846 N N . TYR A 1 235 ? -11.960 3.084 27.922 1.00 92.69 235 TYR A N 1
ATOM 1847 C CA . TYR A 1 235 ? -12.017 2.526 26.574 1.00 92.69 235 TYR A CA 1
ATOM 1848 C C . TYR A 1 235 ? -13.365 2.820 25.883 1.00 92.69 235 TYR A C 1
ATOM 1850 O O . TYR A 1 235 ? -14.394 2.908 26.556 1.00 92.69 235 TYR A O 1
ATOM 1858 N N . PRO A 1 236 ? -13.400 2.909 24.539 1.00 91.94 236 PRO A N 1
ATOM 1859 C CA . PRO A 1 236 ? -12.246 2.914 23.634 1.00 91.94 236 PRO A CA 1
ATOM 1860 C C . PRO A 1 236 ? -11.434 4.205 23.776 1.00 91.94 236 PRO A C 1
ATOM 1862 O O . PRO A 1 236 ? -11.947 5.203 24.269 1.00 91.94 236 PRO A O 1
ATOM 1865 N N . LYS A 1 237 ? -10.173 4.210 23.335 1.00 88.94 237 LYS A N 1
ATOM 1866 C CA . LYS A 1 237 ? -9.369 5.439 23.302 1.00 88.94 237 LYS A CA 1
ATOM 1867 C C . LYS A 1 237 ? -9.944 6.378 22.242 1.00 88.94 237 LYS A C 1
ATOM 1869 O O . LYS A 1 237 ? -9.742 6.179 21.047 1.00 88.94 237 LYS A O 1
ATOM 1874 N N . LEU A 1 238 ? -10.727 7.354 22.694 1.00 86.12 238 LEU A N 1
ATOM 1875 C CA . LEU A 1 238 ? -11.344 8.347 21.823 1.00 86.12 238 LEU A CA 1
ATOM 1876 C C . LEU A 1 238 ? -10.315 9.411 21.413 1.00 86.12 238 LEU A C 1
ATOM 1878 O O . LEU A 1 238 ? -9.512 9.805 22.261 1.00 86.12 238 LEU A O 1
ATOM 1882 N N . PRO A 1 239 ? -10.363 9.902 20.161 1.00 84.31 239 PRO A N 1
ATOM 1883 C CA . PRO A 1 239 ? -9.499 10.984 19.706 1.00 84.31 239 PRO A CA 1
ATOM 1884 C C . PRO A 1 239 ? -9.675 12.248 20.547 1.00 84.31 239 PRO A C 1
ATOM 1886 O O . PRO A 1 239 ? -10.803 12.692 20.786 1.00 84.31 239 PRO A O 1
ATOM 1889 N N . LYS A 1 240 ? -8.560 12.846 20.961 1.00 80.75 240 LYS A N 1
ATOM 1890 C CA . LYS A 1 240 ? -8.524 14.078 21.756 1.00 80.75 240 LYS A CA 1
ATOM 1891 C C . LYS A 1 240 ? -8.027 15.274 20.928 1.00 80.75 240 LYS A C 1
ATOM 1893 O O . LYS A 1 240 ? -7.508 15.083 19.828 1.00 80.75 240 LYS A O 1
ATOM 1898 N N . PRO A 1 241 ? -8.158 16.519 21.436 1.00 76.44 241 PRO A N 1
ATOM 1899 C CA . PRO A 1 241 ? -7.634 17.711 20.759 1.00 76.44 241 PRO A CA 1
ATOM 1900 C C . PRO A 1 241 ? -6.140 17.618 20.406 1.00 76.44 241 PRO A C 1
ATOM 1902 O O . PRO A 1 241 ? -5.704 18.177 19.404 1.00 76.44 241 PRO A O 1
ATOM 1905 N N . GLU A 1 242 ? -5.363 16.894 21.217 1.00 76.12 242 GLU A N 1
ATOM 1906 C CA . GLU A 1 242 ? -3.937 16.622 20.991 1.00 76.12 242 GLU A CA 1
ATOM 1907 C C . GLU A 1 242 ? -3.670 15.730 19.769 1.00 76.12 242 GLU A C 1
ATOM 1909 O O . GLU A 1 242 ? -2.652 15.901 19.101 1.00 76.12 242 GLU A O 1
ATOM 1914 N N . ASP A 1 243 ? -4.606 14.839 19.428 1.00 74.38 243 ASP A N 1
ATOM 1915 C CA . ASP A 1 243 ? -4.498 13.945 18.272 1.00 74.38 243 ASP A CA 1
ATOM 1916 C C . ASP A 1 243 ? -4.953 14.629 16.972 1.00 74.38 243 ASP A C 1
ATOM 1918 O O . ASP A 1 243 ? -4.430 14.345 15.892 1.00 74.38 243 ASP A O 1
ATOM 1922 N N . TYR A 1 244 ? -5.932 15.540 17.059 1.00 71.75 244 TYR A N 1
ATOM 1923 C CA . TYR A 1 244 ? -6.505 16.236 15.906 1.00 71.75 244 TYR A CA 1
ATOM 1924 C C . TYR A 1 244 ? -6.863 17.689 16.241 1.00 71.75 244 TYR A C 1
ATOM 1926 O O . TYR A 1 244 ? -7.810 17.957 16.980 1.00 71.75 244 TYR A O 1
ATOM 1934 N N . SER A 1 245 ? -6.194 18.640 15.579 1.00 66.88 245 SER A N 1
ATOM 1935 C CA . SER A 1 245 ? -6.348 20.091 15.805 1.00 66.88 245 SER A CA 1
ATOM 1936 C C . SER A 1 245 ? -7.750 20.655 15.539 1.00 66.88 245 SER A C 1
ATOM 1938 O O . SER A 1 245 ? -8.055 21.781 15.933 1.00 66.88 245 SER A O 1
ATOM 1940 N N . VAL A 1 246 ? -8.615 19.894 14.863 1.00 74.50 246 VAL A N 1
ATOM 1941 C CA . VAL A 1 246 ? -10.016 20.265 14.613 1.00 74.50 246 VAL A CA 1
ATOM 1942 C C . VAL A 1 246 ? -10.931 19.977 15.808 1.00 74.50 246 VAL A C 1
ATOM 1944 O O . VAL A 1 246 ? -12.023 20.536 15.892 1.00 74.50 246 VAL A O 1
ATOM 1947 N N . LEU A 1 247 ? -10.501 19.141 16.758 1.00 67.81 247 LEU A N 1
ATOM 1948 C CA . LEU A 1 247 ? -11.288 18.742 17.924 1.00 67.81 247 LEU A CA 1
ATOM 1949 C C . LEU A 1 247 ? -11.095 19.728 19.087 1.00 67.81 247 LEU A C 1
ATOM 1951 O O . LEU A 1 247 ? -10.580 19.370 20.134 1.00 67.81 247 LEU A O 1
ATOM 1955 N N . ASN A 1 248 ? -11.549 20.978 18.947 1.00 74.06 248 ASN A N 1
ATOM 1956 C CA . ASN A 1 248 ? -11.369 22.031 19.971 1.00 74.06 248 ASN A CA 1
ATOM 1957 C C . ASN A 1 248 ? -12.515 22.127 21.004 1.00 74.06 248 ASN A C 1
ATOM 1959 O O . ASN A 1 248 ? -12.743 23.178 21.607 1.00 74.06 248 ASN A O 1
ATOM 1963 N N . GLY A 1 249 ? -13.273 21.043 21.199 1.00 75.44 249 GLY A N 1
ATOM 1964 C CA . GLY A 1 249 ? -14.454 21.023 22.074 1.00 75.44 249 GLY A CA 1
ATOM 1965 C C . GLY A 1 249 ? -14.151 20.847 23.568 1.00 75.44 249 GLY A C 1
ATOM 1966 O O . GLY A 1 249 ? -14.921 21.307 24.410 1.00 75.44 249 GLY A O 1
ATOM 1967 N N . LEU A 1 250 ? -13.027 20.212 23.917 1.00 82.12 250 LEU A N 1
ATOM 1968 C CA . LEU A 1 250 ? -12.670 19.882 25.303 1.00 82.12 250 LEU A CA 1
ATOM 1969 C C . LEU A 1 250 ? -11.844 20.998 25.954 1.00 82.12 250 LEU A C 1
ATOM 1971 O O . LEU A 1 250 ? -10.620 20.929 26.050 1.00 82.12 250 LEU A O 1
ATOM 1975 N N . LYS A 1 251 ? -12.532 22.041 26.425 1.00 81.88 251 LYS A N 1
ATOM 1976 C CA . LYS A 1 251 ? -11.909 23.247 27.002 1.00 81.88 251 LYS A CA 1
ATOM 1977 C C . LYS A 1 251 ? -11.297 23.075 28.404 1.00 81.88 251 LYS A C 1
ATOM 1979 O O . LYS A 1 251 ? -10.801 24.056 28.946 1.00 81.88 251 LYS A O 1
ATOM 1984 N N . ASN A 1 252 ? -11.308 21.878 28.998 1.00 83.19 252 ASN A N 1
ATOM 1985 C CA . ASN A 1 252 ? -10.710 21.617 30.320 1.00 83.19 252 ASN A CA 1
ATOM 1986 C C . ASN A 1 252 ? -9.323 20.940 30.250 1.00 83.19 252 ASN A C 1
ATOM 1988 O O . ASN A 1 252 ? -8.952 20.210 31.160 1.00 83.19 252 ASN A O 1
ATOM 1992 N N . GLY A 1 253 ? -8.568 21.150 29.169 1.00 80.06 253 GLY A N 1
ATOM 1993 C CA . GLY A 1 253 ? -7.290 20.457 28.965 1.00 80.06 253 GLY A CA 1
ATOM 1994 C C . GLY A 1 253 ? -7.434 19.078 28.317 1.00 80.06 253 GLY A C 1
ATOM 1995 O O . GLY A 1 253 ? -6.612 18.204 28.557 1.00 80.06 253 GLY A O 1
ATOM 1996 N N . GLY A 1 254 ? -8.465 18.872 27.486 1.00 80.69 254 GLY A N 1
ATOM 1997 C CA . GLY A 1 254 ? -8.627 17.624 26.730 1.00 80.69 254 GLY A CA 1
ATOM 1998 C C . GLY A 1 254 ? -9.226 16.458 27.522 1.00 80.69 254 GLY A C 1
ATOM 1999 O O . GLY A 1 254 ? -9.237 15.329 27.025 1.00 80.69 254 GLY A O 1
ATOM 2000 N N . GLU A 1 255 ? -9.743 16.698 28.729 1.00 84.31 255 GLU A N 1
ATOM 2001 C CA . GLU A 1 255 ? -10.405 15.668 29.522 1.00 84.31 255 GLU A CA 1
ATOM 2002 C C . GLU A 1 255 ? -11.898 15.579 29.175 1.00 84.31 255 GLU A C 1
ATOM 2004 O O . GLU A 1 255 ? -12.625 16.569 29.065 1.00 84.31 255 GLU A O 1
ATOM 2009 N N . MET A 1 256 ? -12.391 14.355 29.009 1.00 84.81 256 MET A N 1
ATOM 2010 C CA . MET A 1 256 ? -13.809 14.127 28.745 1.00 84.81 256 MET A CA 1
ATOM 2011 C C . MET A 1 256 ? -14.647 14.444 29.996 1.00 84.81 256 MET A C 1
ATOM 2013 O O . MET A 1 256 ? -14.256 14.048 31.098 1.00 84.81 256 MET A O 1
ATOM 2017 N N . PRO A 1 257 ? -15.825 15.090 29.865 1.00 87.00 257 PRO A N 1
ATOM 2018 C CA . PRO A 1 257 ? -16.687 15.379 31.007 1.00 87.00 257 PRO A CA 1
ATOM 2019 C C . PRO A 1 257 ? -17.016 14.117 31.810 1.00 87.00 257 PRO A C 1
ATOM 2021 O O . PRO A 1 257 ? -17.499 13.125 31.263 1.00 87.00 257 PRO A O 1
ATOM 2024 N N . ALA A 1 258 ? -16.783 14.163 33.122 1.00 88.06 258 ALA A N 1
ATOM 2025 C CA . ALA A 1 258 ? -17.028 13.031 34.011 1.00 88.06 258 ALA A CA 1
ATOM 2026 C C . ALA A 1 258 ? -18.437 13.031 34.625 1.00 88.06 258 ALA A C 1
ATOM 2028 O O . ALA A 1 258 ? -18.850 12.017 35.174 1.00 88.06 258 ALA A O 1
ATOM 2029 N N . ARG A 1 259 ? -19.180 14.144 34.578 1.00 90.75 259 ARG A N 1
ATOM 2030 C CA . ARG A 1 259 ? -20.541 14.294 35.131 1.00 90.75 259 ARG A CA 1
ATOM 2031 C C . ARG A 1 259 ? -21.241 15.506 34.521 1.00 90.75 259 ARG A C 1
ATOM 2033 O O . ARG A 1 259 ? -20.580 16.383 33.973 1.00 90.75 259 ARG A O 1
ATOM 2040 N N . LEU A 1 260 ? -22.564 15.564 34.661 1.00 89.81 260 LEU A N 1
ATOM 2041 C CA . LEU A 1 260 ? -23.348 16.766 34.377 1.00 89.81 260 LEU A CA 1
ATOM 2042 C C . LEU A 1 260 ? -23.432 17.650 35.630 1.00 89.81 260 LEU A C 1
ATOM 2044 O O . LEU A 1 260 ? -23.328 17.165 36.763 1.00 89.81 260 LEU A O 1
ATOM 2048 N N . TYR A 1 261 ? -23.611 18.952 35.424 1.00 89.75 261 TYR A N 1
ATOM 2049 C CA . TYR A 1 261 ? -23.904 19.888 36.506 1.00 89.75 261 TYR A CA 1
ATOM 2050 C C . TYR A 1 261 ? -25.347 19.722 36.982 1.00 89.75 261 TYR A C 1
ATOM 2052 O O . TYR A 1 261 ? -26.235 19.384 36.198 1.00 89.75 261 TYR A O 1
ATOM 2060 N N . TYR A 1 262 ? -25.588 19.997 38.264 1.00 92.62 262 TYR A N 1
ATOM 2061 C CA . TYR A 1 262 ? -26.955 20.114 38.761 1.00 92.62 262 TYR A CA 1
ATOM 2062 C C . TYR A 1 262 ? -27.652 21.307 38.094 1.00 92.62 262 TYR A C 1
ATOM 2064 O O . TYR A 1 262 ? -27.008 22.351 37.931 1.00 92.62 262 TYR A O 1
ATOM 2072 N N . PRO A 1 263 ? -28.948 21.196 37.741 1.00 93.69 263 PRO A N 1
ATOM 2073 C CA . PRO A 1 263 ? -29.698 22.310 37.173 1.00 93.69 263 PRO A CA 1
ATOM 2074 C C . PRO A 1 263 ? -29.625 23.549 38.071 1.00 93.69 263 PRO A C 1
ATOM 2076 O O . PRO A 1 263 ? -29.757 23.444 39.289 1.00 93.69 263 PRO A O 1
ATOM 2079 N N . VAL A 1 264 ? -29.449 24.728 37.471 1.00 94.00 264 VAL A N 1
ATOM 2080 C CA . VAL A 1 264 ? -29.237 25.989 38.210 1.00 94.00 264 VAL A CA 1
ATOM 2081 C C . VAL A 1 264 ? -30.409 26.308 39.142 1.00 94.00 264 VAL A C 1
ATOM 2083 O O . VAL A 1 264 ? -30.195 26.786 40.251 1.00 94.00 264 VAL A O 1
ATOM 2086 N N . TYR A 1 265 ? -31.641 25.979 38.743 1.00 93.81 265 TYR A N 1
ATOM 2087 C CA . 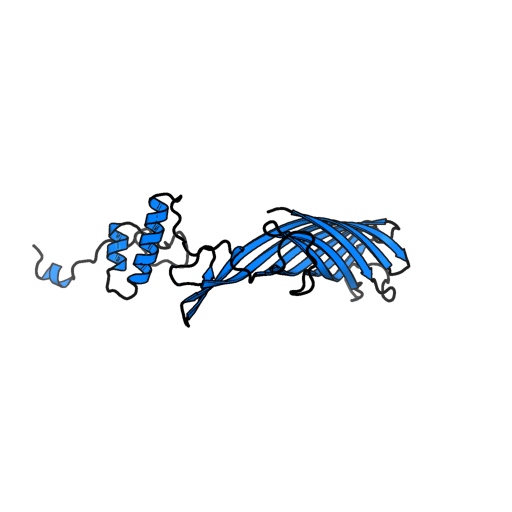TYR A 1 265 ? -32.813 26.225 39.586 1.00 93.81 265 TYR A CA 1
ATOM 2088 C C . TYR A 1 265 ? -32.805 25.376 40.867 1.00 93.81 265 TYR A C 1
ATOM 2090 O O . TYR A 1 265 ? -33.258 25.848 41.899 1.00 93.81 265 TYR A O 1
ATOM 2098 N N . VAL A 1 266 ? -32.258 24.152 40.837 1.00 91.50 266 VAL A N 1
ATOM 2099 C CA . VAL A 1 266 ? -32.165 23.306 42.041 1.00 91.50 266 VAL A CA 1
ATOM 2100 C C . VAL A 1 266 ? -31.202 23.930 43.044 1.00 91.50 266 VAL A C 1
ATOM 2102 O O . VAL A 1 266 ? -31.438 23.863 44.244 1.00 91.50 266 VAL A O 1
ATOM 2105 N N . GLN A 1 267 ? -30.153 24.596 42.558 1.00 89.62 267 GLN A N 1
ATOM 2106 C CA . GLN A 1 267 ? -29.181 25.284 43.407 1.00 89.62 267 GLN A CA 1
ATOM 2107 C C . GLN A 1 267 ? -29.795 26.501 44.115 1.00 89.62 267 GLN A C 1
ATOM 2109 O O . GLN A 1 267 ? -29.376 26.827 45.221 1.00 89.62 267 GLN A O 1
ATOM 2114 N N . SER A 1 268 ? -30.795 27.159 43.512 1.00 91.25 268 SER A N 1
ATOM 2115 C CA . SER A 1 268 ? -31.517 28.266 44.152 1.00 91.25 268 SER A CA 1
ATOM 2116 C C . SER A 1 268 ? -32.692 27.798 45.013 1.00 91.25 268 SER A C 1
ATOM 2118 O O . SER A 1 268 ? -32.923 28.371 46.075 1.00 91.25 268 SER A O 1
ATOM 2120 N N . SER A 1 269 ? -33.425 26.763 44.589 1.00 93.62 269 SER A N 1
ATOM 2121 C CA . SER A 1 269 ? -34.592 26.251 45.317 1.00 93.62 269 SER A CA 1
ATOM 2122 C C . SER A 1 269 ? -34.228 25.325 46.479 1.00 93.62 269 SER A C 1
ATOM 2124 O O . SER A 1 269 ? -35.005 25.217 47.422 1.00 93.62 269 SER A O 1
ATOM 2126 N N . ASN A 1 270 ? -33.073 24.653 46.419 1.00 91.38 270 ASN A N 1
ATOM 2127 C CA . ASN A 1 270 ? -32.551 23.794 47.482 1.00 91.38 270 ASN A CA 1
ATOM 2128 C C . ASN A 1 270 ? -31.043 24.044 47.723 1.00 91.38 270 ASN A C 1
ATOM 2130 O O . ASN A 1 270 ? -30.208 23.225 47.335 1.00 91.38 270 ASN A O 1
ATOM 2134 N N . PRO A 1 271 ? -30.682 25.189 48.333 1.00 84.12 271 PRO A N 1
ATOM 2135 C CA . PRO A 1 271 ? -29.289 25.608 48.513 1.00 84.12 271 PRO A CA 1
ATOM 2136 C C . PRO A 1 271 ? -28.548 24.924 49.679 1.00 84.12 271 PRO A C 1
ATOM 2138 O O . PRO A 1 271 ? -27.360 25.184 49.863 1.00 84.12 271 PRO A O 1
ATOM 2141 N N . LYS A 1 272 ? -29.230 24.106 50.490 1.00 80.38 272 LYS A N 1
ATOM 2142 C CA . LYS A 1 272 ? -28.664 23.359 51.625 1.00 80.38 272 LYS A CA 1
ATOM 2143 C C . LYS A 1 272 ? -28.769 21.860 51.370 1.00 80.38 272 LYS A C 1
ATOM 2145 O O . LYS A 1 272 ? -27.871 21.149 51.865 1.00 80.38 272 LYS A O 1
#